Protein AF-A0A2Z7A6D2-F1 (afdb_monomer_lite)

pLDDT: mean 79.51, std 20.63, range [37.0, 98.62]

Radius of gyration: 75.21 Å; chains: 1; bounding box: 135×63×188 Å

Organism: NCBI:txid472368

Foldseek 3Di:
DDKDWDWDQDPPDPDRPDTDIDIDDDDPPDPDPDPPDDDDPVVVVVVCVPDPCVVVVVVVVVVVVVVVVVVVVVVVVVVVVVVVVVVVVVVVVVVVVVVVVVVVVVVVVVVVVVVVVVVVVVVVVVVVVVVVVVVVVVVVVVVVVVVVVVVVVVVVVVVVVVVVVVVVVVVVVVCCVDVVVVLVVVVVVLVVCLVVLVVVVVVCVVVPPDPPPDVDPRVVVNVVSVPDDSPPDPDDDDDDDDD

Structure (mmCIF, N/CA/C/O backbone):
data_AF-A0A2Z7A6D2-F1
#
_entry.id   AF-A0A2Z7A6D2-F1
#
loop_
_atom_site.group_PDB
_atom_site.id
_atom_site.type_symbol
_atom_site.label_atom_id
_atom_site.label_alt_id
_atom_site.label_comp_id
_atom_site.label_asym_id
_atom_site.label_entity_id
_atom_site.label_seq_id
_atom_site.pdbx_PDB_ins_code
_atom_site.Cartn_x
_atom_site.Cartn_y
_atom_site.Cartn_z
_atom_site.occupancy
_atom_site.B_iso_or_equiv
_atom_site.auth_seq_id
_atom_site.auth_comp_id
_atom_site.auth_asym_id
_atom_site.auth_atom_id
_atom_site.pdbx_PDB_model_num
ATOM 1 N N . MET A 1 1 ? 26.474 19.224 -52.318 1.00 47.59 1 MET A N 1
ATOM 2 C CA . MET A 1 1 ? 27.586 20.072 -52.805 1.00 47.59 1 MET A CA 1
ATOM 3 C C . MET A 1 1 ? 28.884 19.323 -52.548 1.00 47.59 1 MET A C 1
ATOM 5 O O . MET A 1 1 ? 29.212 19.111 -51.389 1.00 47.59 1 MET A O 1
ATOM 9 N N . SER A 1 2 ? 29.567 18.843 -53.589 1.00 40.81 2 SER A N 1
ATOM 10 C CA . SER A 1 2 ? 30.801 18.058 -53.424 1.00 40.81 2 SER A CA 1
ATOM 11 C C . SER A 1 2 ? 31.990 18.981 -53.150 1.00 40.81 2 SER A C 1
ATOM 13 O O . SER A 1 2 ? 32.300 19.836 -53.976 1.00 40.81 2 SER A O 1
ATOM 15 N N . ARG A 1 3 ? 32.650 18.817 -51.995 1.00 49.56 3 ARG A N 1
ATOM 16 C CA . ARG A 1 3 ? 33.904 19.508 -51.650 1.00 49.56 3 ARG A CA 1
ATOM 17 C C . ARG A 1 3 ? 35.076 18.592 -51.972 1.00 49.56 3 ARG A C 1
ATOM 19 O O . ARG A 1 3 ? 35.088 17.442 -51.545 1.00 49.56 3 ARG A O 1
ATOM 26 N N . PHE A 1 4 ? 36.048 19.096 -52.723 1.00 53.03 4 PHE A N 1
ATOM 27 C CA . PHE A 1 4 ? 37.193 18.307 -53.169 1.00 53.03 4 PHE A CA 1
ATOM 28 C C . PHE A 1 4 ? 38.384 18.538 -52.240 1.00 53.03 4 PHE A C 1
ATOM 30 O O . PHE A 1 4 ? 38.682 19.675 -51.866 1.00 53.03 4 PHE A O 1
ATOM 37 N N . PHE A 1 5 ? 39.058 17.450 -51.872 1.00 45.72 5 PHE A N 1
ATOM 38 C CA . PHE A 1 5 ? 40.218 17.474 -50.992 1.00 45.72 5 PHE A CA 1
ATOM 39 C C . PHE A 1 5 ? 41.506 17.392 -51.812 1.00 45.72 5 PHE A C 1
ATOM 41 O O . PHE A 1 5 ? 41.700 16.445 -52.573 1.00 45.72 5 PHE A O 1
ATOM 48 N N . TYR A 1 6 ? 42.396 18.373 -51.648 1.00 53.50 6 TYR A N 1
ATOM 49 C CA . TYR A 1 6 ? 43.698 18.385 -52.312 1.00 53.50 6 TYR A CA 1
ATOM 50 C C . TYR A 1 6 ? 44.825 18.402 -51.283 1.00 53.50 6 TYR A C 1
ATOM 52 O O . TYR A 1 6 ? 44.873 19.268 -50.407 1.00 53.50 6 TYR A O 1
ATOM 60 N N . ILE A 1 7 ? 45.766 17.470 -51.442 1.00 54.50 7 ILE A N 1
ATOM 61 C CA . ILE A 1 7 ? 47.023 17.423 -50.694 1.00 54.50 7 ILE A CA 1
ATOM 62 C C . ILE A 1 7 ? 48.131 17.921 -51.620 1.00 54.50 7 ILE A C 1
ATOM 64 O O . ILE A 1 7 ? 48.519 17.226 -52.561 1.00 54.50 7 ILE A O 1
ATOM 68 N N . LYS A 1 8 ? 48.662 19.121 -51.362 1.00 57.62 8 LYS A N 1
ATOM 69 C CA . LYS A 1 8 ? 49.812 19.648 -52.105 1.00 57.62 8 LYS A CA 1
ATOM 70 C C . LYS A 1 8 ? 51.089 19.418 -51.299 1.00 57.62 8 LYS A C 1
ATOM 72 O O . LYS A 1 8 ? 51.244 19.944 -50.197 1.00 57.62 8 LYS A O 1
ATOM 77 N N . ARG A 1 9 ? 52.012 18.627 -51.854 1.00 55.47 9 ARG A N 1
ATOM 78 C CA . ARG A 1 9 ? 53.377 18.487 -51.327 1.00 55.47 9 ARG A CA 1
ATOM 79 C C . ARG A 1 9 ? 54.207 19.683 -51.777 1.00 55.47 9 ARG A C 1
ATOM 81 O O . ARG A 1 9 ? 54.454 19.853 -52.970 1.00 55.47 9 ARG A O 1
ATOM 88 N N . ASP A 1 10 ? 54.631 20.509 -50.829 1.00 55.41 10 ASP A N 1
ATOM 89 C CA . ASP A 1 10 ? 55.506 21.642 -51.115 1.00 55.41 10 ASP A CA 1
ATOM 90 C C . ASP A 1 10 ? 56.951 21.154 -51.304 1.00 55.41 10 ASP A C 1
ATOM 92 O O . ASP A 1 10 ? 57.691 20.942 -50.346 1.00 55.41 10 ASP A O 1
ATOM 96 N N . MET A 1 11 ? 57.357 20.943 -52.559 1.00 52.12 11 MET A N 1
ATOM 97 C CA . MET A 1 11 ? 58.715 20.491 -52.887 1.00 52.12 11 MET A CA 1
ATOM 98 C C . MET A 1 11 ? 59.784 21.590 -52.748 1.00 52.12 11 MET A C 1
ATOM 100 O O . MET A 1 11 ? 60.967 21.299 -52.913 1.00 52.12 11 MET A O 1
ATOM 104 N N . LYS A 1 12 ? 59.417 22.847 -52.443 1.00 52.84 12 LYS A N 1
ATOM 105 C CA . LYS A 1 12 ? 60.380 23.959 -52.327 1.00 52.84 12 LYS A CA 1
ATOM 106 C C . LYS A 1 12 ? 60.931 24.178 -50.913 1.00 52.84 12 LYS A C 1
ATOM 108 O O . LYS A 1 12 ? 61.841 24.991 -50.752 1.00 52.84 12 LYS A O 1
ATOM 113 N N . ARG A 1 13 ? 60.458 23.461 -49.885 1.00 52.75 13 ARG A N 1
ATOM 114 C CA . ARG A 1 13 ? 60.992 23.558 -48.510 1.00 52.75 13 ARG A CA 1
ATOM 115 C C . ARG A 1 13 ? 61.507 22.208 -48.005 1.00 52.75 13 ARG A C 1
ATOM 117 O O . ARG A 1 13 ? 60.906 21.176 -48.259 1.00 52.75 13 ARG A O 1
ATOM 124 N N . ARG A 1 14 ? 62.603 22.227 -47.231 1.00 51.75 14 ARG A N 1
ATOM 125 C CA . ARG A 1 14 ? 63.373 21.058 -46.727 1.00 51.75 14 ARG A CA 1
ATOM 126 C C . ARG A 1 14 ? 62.603 20.056 -45.838 1.00 51.75 14 ARG A C 1
ATOM 128 O O . ARG A 1 14 ? 63.218 19.149 -45.293 1.00 51.75 14 ARG A O 1
ATOM 135 N N . ASN A 1 15 ? 61.288 20.189 -45.677 1.00 47.84 15 ASN A N 1
ATOM 136 C CA . ASN A 1 15 ? 60.475 19.316 -44.832 1.00 47.84 15 ASN A CA 1
ATOM 137 C C . ASN A 1 15 ? 59.568 18.445 -45.709 1.00 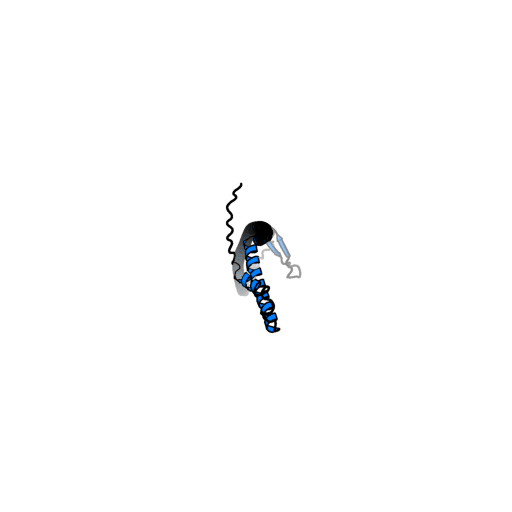47.84 15 ASN A C 1
ATOM 139 O O . ASN A 1 15 ? 58.479 18.866 -46.087 1.00 47.84 15 ASN A O 1
ATOM 143 N N . ILE A 1 16 ? 60.007 17.213 -45.984 1.00 50.59 16 ILE A N 1
ATOM 144 C CA . ILE A 1 16 ? 59.352 16.220 -46.870 1.00 50.59 16 ILE A CA 1
ATOM 145 C C . ILE A 1 16 ? 57.932 15.817 -46.395 1.00 50.59 16 ILE A C 1
ATOM 147 O O . ILE A 1 16 ? 57.150 15.228 -47.148 1.00 50.59 16 ILE A O 1
ATOM 151 N N . TRP A 1 17 ? 57.581 16.177 -45.157 1.00 52.34 17 TRP A N 1
ATOM 152 C CA . TRP A 1 17 ? 56.336 15.813 -44.475 1.00 52.34 17 TRP A CA 1
ATOM 153 C C . TRP A 1 17 ? 55.346 16.969 -44.290 1.00 52.34 17 TRP A C 1
ATOM 155 O O . TRP A 1 17 ? 54.269 16.761 -43.739 1.00 52.34 17 TRP A O 1
ATOM 165 N N . ARG A 1 18 ? 55.669 18.194 -44.734 1.00 42.81 18 ARG A N 1
ATOM 166 C CA . ARG A 1 18 ? 54.713 19.307 -44.655 1.00 42.81 18 ARG A CA 1
ATOM 167 C C . ARG A 1 18 ? 53.743 19.224 -45.839 1.00 42.81 18 ARG A C 1
ATOM 169 O O . ARG A 1 18 ? 54.094 19.593 -46.956 1.00 42.81 18 ARG A O 1
ATOM 176 N N . CYS A 1 19 ? 52.533 18.739 -45.578 1.00 54.50 19 CYS A N 1
ATOM 177 C CA . CYS A 1 19 ? 51.422 18.764 -46.527 1.00 54.50 19 CYS A CA 1
ATOM 178 C C . CYS A 1 19 ? 50.482 19.922 -46.196 1.00 54.50 19 CYS A C 1
ATOM 180 O O . CYS A 1 19 ? 49.999 20.031 -45.071 1.00 54.50 19 CYS A O 1
ATOM 182 N N . GLU A 1 20 ? 50.222 20.778 -47.181 1.00 46.12 20 GLU A N 1
ATOM 183 C CA . GLU A 1 20 ? 49.229 21.842 -47.064 1.00 46.12 20 GLU A CA 1
ATOM 184 C C . GLU A 1 20 ? 47.873 21.287 -47.514 1.00 46.12 20 GLU A C 1
ATOM 186 O O . GLU A 1 20 ? 47.712 20.850 -48.658 1.00 46.12 20 GLU A O 1
ATOM 191 N N . MET A 1 21 ? 46.924 21.237 -46.578 1.00 56.12 21 MET A N 1
ATOM 192 C CA . MET A 1 21 ? 45.559 20.776 -46.815 1.00 56.12 21 MET A CA 1
ATOM 193 C C . MET A 1 21 ? 44.667 21.996 -47.017 1.00 56.12 21 MET A C 1
ATOM 195 O O . MET A 1 21 ? 44.579 22.856 -46.144 1.00 56.12 21 MET A O 1
ATOM 199 N N . SER A 1 22 ? 44.007 22.077 -48.170 1.00 58.81 22 SER A N 1
ATOM 200 C CA . SER A 1 22 ? 43.074 23.165 -48.468 1.00 58.81 22 SER A CA 1
ATOM 201 C C . SER A 1 22 ? 41.773 22.617 -49.039 1.00 58.81 22 SER A C 1
ATOM 203 O O . SER A 1 22 ? 41.773 21.641 -49.790 1.00 58.81 22 SER A O 1
ATOM 205 N N . TRP A 1 23 ? 40.667 23.255 -48.663 1.00 50.69 23 TRP A N 1
ATOM 206 C CA . TRP A 1 23 ? 39.320 22.914 -49.111 1.00 50.69 23 TRP A CA 1
ATOM 207 C C . TRP A 1 23 ? 38.891 23.884 -50.209 1.00 50.69 23 TRP A C 1
ATOM 209 O O . TRP A 1 23 ? 39.048 25.096 -50.046 1.00 50.69 23 TRP A O 1
ATOM 219 N N . ARG A 1 24 ? 38.359 23.372 -51.328 1.00 59.81 24 ARG A N 1
ATOM 220 C CA . ARG A 1 24 ? 37.795 24.202 -52.405 1.00 59.81 24 ARG A CA 1
ATOM 221 C C . ARG A 1 24 ? 36.508 23.603 -52.966 1.00 59.81 24 ARG A C 1
ATOM 223 O O . ARG A 1 24 ? 36.351 22.384 -53.036 1.00 59.81 24 ARG A O 1
ATOM 230 N N . ASP A 1 25 ? 35.617 24.494 -53.391 1.00 49.25 25 ASP A N 1
ATOM 231 C CA . ASP A 1 25 ? 34.249 24.160 -53.794 1.00 49.25 25 ASP A CA 1
ATOM 232 C C . ASP A 1 25 ? 34.092 23.896 -55.313 1.00 49.25 25 ASP A C 1
ATOM 234 O O . ASP A 1 25 ? 32.995 23.582 -55.764 1.00 49.25 25 ASP A O 1
ATOM 238 N N . ASN A 1 26 ? 35.163 23.966 -56.126 1.00 56.94 26 ASN A N 1
ATOM 239 C CA . ASN A 1 26 ? 35.139 23.527 -57.534 1.00 56.94 26 ASN A CA 1
ATOM 240 C C . ASN A 1 26 ? 36.499 22.983 -58.040 1.00 56.94 26 ASN A C 1
ATOM 242 O O . ASN A 1 26 ? 37.557 23.322 -57.513 1.00 56.94 26 ASN A O 1
ATOM 246 N N . VAL A 1 27 ? 36.459 22.107 -59.056 1.00 51.31 27 VAL A N 1
ATOM 247 C CA . VAL A 1 27 ? 37.612 21.361 -59.628 1.00 51.31 27 VAL A CA 1
ATOM 248 C C . VAL A 1 27 ? 38.302 22.097 -60.790 1.00 51.31 27 VAL A C 1
ATOM 250 O O . VAL A 1 27 ? 39.410 21.746 -61.179 1.00 51.31 27 VAL A O 1
ATOM 253 N N . TYR A 1 28 ? 37.695 23.146 -61.347 1.00 50.88 28 TYR A N 1
ATOM 254 C CA . TYR A 1 28 ? 38.004 23.620 -62.707 1.00 50.88 28 TYR A CA 1
ATOM 255 C C . TYR A 1 28 ? 38.982 24.806 -62.838 1.00 50.88 28 TYR A C 1
ATOM 257 O O . TYR A 1 28 ? 38.949 25.505 -63.844 1.00 50.88 28 TYR A O 1
ATOM 265 N N . THR A 1 29 ? 39.887 25.057 -61.886 1.00 45.66 29 THR A N 1
ATOM 266 C CA . THR A 1 29 ? 40.829 26.205 -61.989 1.00 45.66 29 THR A CA 1
ATOM 267 C C . THR A 1 29 ? 42.318 25.856 -61.970 1.00 45.66 29 THR A C 1
ATOM 269 O O . THR A 1 29 ? 43.155 26.709 -61.692 1.00 45.66 29 THR A O 1
ATOM 272 N N . PHE A 1 30 ? 42.682 24.636 -62.367 1.00 43.44 30 PHE A N 1
ATOM 273 C CA . PHE A 1 30 ? 44.035 24.359 -62.853 1.00 43.44 30 PHE A CA 1
ATOM 274 C C . PHE A 1 30 ? 43.958 23.666 -64.211 1.00 43.44 30 PHE A C 1
ATOM 276 O O . PHE A 1 30 ? 43.918 22.442 -64.298 1.00 43.44 30 PHE A O 1
ATOM 283 N N . SER A 1 31 ? 43.986 24.450 -65.289 1.00 37.00 31 SER A N 1
ATOM 284 C CA . SER A 1 31 ? 44.558 23.936 -66.531 1.00 37.00 31 SER A CA 1
ATOM 285 C C . SER A 1 31 ? 46.025 23.617 -66.225 1.00 37.00 31 SER A C 1
ATOM 287 O O . SER A 1 31 ? 46.744 24.523 -65.788 1.00 37.00 31 SER A O 1
ATOM 289 N N . PRO A 1 32 ? 46.494 22.365 -66.358 1.00 40.06 32 PRO A N 1
ATOM 290 C CA . PRO A 1 32 ? 47.911 22.086 -66.192 1.00 40.06 32 PRO A CA 1
ATOM 291 C C . PRO A 1 32 ? 48.672 22.951 -67.198 1.00 40.06 32 PRO A C 1
ATOM 293 O O . PRO A 1 32 ? 48.335 22.961 -68.381 1.00 40.06 32 PRO A O 1
ATOM 296 N N . HIS A 1 33 ? 49.673 23.702 -66.730 1.00 46.50 33 HIS A N 1
ATOM 297 C CA . HIS A 1 33 ? 50.610 24.364 -67.632 1.00 46.50 33 HIS A CA 1
ATOM 298 C C . HIS A 1 33 ? 51.196 23.286 -68.547 1.00 46.50 33 HIS A C 1
ATOM 300 O O . HIS A 1 33 ? 51.905 22.387 -68.090 1.00 46.50 33 HIS A O 1
ATOM 306 N N . THR A 1 34 ? 50.872 23.356 -69.834 1.00 41.50 34 THR A N 1
ATOM 307 C CA . THR A 1 34 ? 51.552 22.578 -70.863 1.00 41.50 34 THR A CA 1
ATOM 308 C C . THR A 1 34 ? 53.035 22.943 -70.812 1.00 41.50 34 THR A C 1
ATOM 310 O O . THR A 1 34 ? 53.345 24.138 -70.821 1.00 41.50 34 THR A O 1
ATOM 313 N N . PRO A 1 35 ? 53.969 21.978 -70.758 1.00 45.78 35 PRO A N 1
ATOM 314 C CA . PRO A 1 35 ? 55.376 22.292 -70.949 1.00 45.78 35 PRO A CA 1
ATOM 315 C C . PRO A 1 35 ? 55.520 22.934 -72.334 1.00 45.78 35 PRO A C 1
ATOM 317 O O . PRO A 1 35 ? 55.179 22.316 -73.338 1.00 45.78 35 PRO A O 1
ATOM 320 N N . GLU A 1 36 ? 56.002 24.175 -72.390 1.00 46.34 36 GLU A N 1
ATOM 321 C CA . GLU A 1 36 ? 56.080 25.018 -73.600 1.00 46.34 36 GLU A CA 1
ATOM 322 C C . GLU A 1 36 ? 57.007 24.479 -74.705 1.00 46.34 36 GLU A C 1
ATOM 324 O O . GLU A 1 36 ? 57.178 25.098 -75.752 1.00 46.34 36 GLU A O 1
ATOM 329 N N . ARG A 1 37 ? 57.613 23.309 -74.505 1.00 52.06 37 ARG A N 1
ATOM 330 C CA . ARG A 1 37 ? 58.504 22.689 -75.475 1.00 52.06 37 ARG A CA 1
ATOM 331 C C . ARG A 1 37 ? 58.162 21.217 -75.604 1.00 52.06 37 ARG A C 1
ATOM 333 O O . ARG A 1 37 ? 58.430 20.431 -74.696 1.00 52.06 37 ARG A O 1
ATOM 340 N N . SER A 1 38 ? 57.598 20.843 -76.748 1.00 50.06 38 SER A N 1
ATOM 341 C CA . SER A 1 38 ? 57.541 19.442 -77.145 1.00 50.06 38 SER 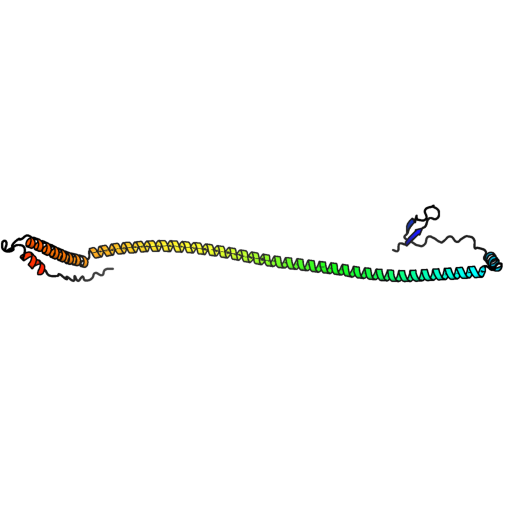A CA 1
ATOM 342 C C . SER A 1 38 ? 58.983 18.921 -77.242 1.00 50.06 38 SER A C 1
ATOM 344 O O . SER A 1 38 ? 59.811 19.524 -77.935 1.00 50.06 38 SER A O 1
ATOM 346 N N . PRO A 1 39 ? 59.354 17.847 -76.525 1.00 56.84 39 PRO A N 1
ATOM 347 C CA . PRO A 1 39 ? 60.620 17.190 -76.795 1.00 56.84 39 PRO A CA 1
ATOM 348 C C . PRO A 1 39 ? 60.597 16.722 -78.253 1.00 56.84 39 PRO A C 1
ATOM 350 O O . PRO A 1 39 ? 59.636 16.093 -78.698 1.00 56.84 39 PRO A O 1
ATOM 353 N N . ASN A 1 40 ? 61.632 17.087 -79.011 1.00 60.62 40 ASN A N 1
ATOM 354 C CA . ASN A 1 40 ? 61.788 16.686 -80.403 1.00 60.62 40 ASN A CA 1
ATOM 355 C C . ASN A 1 40 ? 61.784 15.146 -80.475 1.00 60.62 40 ASN A C 1
ATOM 357 O O . ASN A 1 40 ? 62.739 14.490 -80.053 1.00 60.62 40 ASN A O 1
ATOM 361 N N . LEU A 1 41 ? 60.692 14.577 -80.997 1.00 59.09 41 LEU A N 1
ATOM 362 C CA . LEU A 1 41 ? 60.509 13.131 -81.152 1.00 59.09 41 LEU A CA 1
ATOM 363 C C . LEU A 1 41 ? 61.620 12.512 -82.013 1.00 59.09 41 LEU A C 1
ATOM 365 O O . LEU A 1 41 ? 62.016 11.375 -81.779 1.00 59.09 41 LEU A O 1
ATOM 369 N N . THR A 1 42 ? 62.181 13.271 -82.951 1.00 57.88 42 THR A N 1
ATOM 370 C CA . THR A 1 42 ? 63.224 12.820 -83.875 1.00 57.88 42 THR A CA 1
ATOM 371 C C . THR A 1 42 ? 64.546 12.542 -83.158 1.00 57.88 42 THR A C 1
ATOM 373 O O . THR A 1 42 ? 65.119 11.474 -83.348 1.00 57.88 42 THR A O 1
ATOM 376 N N . SER A 1 43 ? 64.995 13.422 -82.253 1.00 61.06 43 SER A N 1
ATOM 377 C CA . SER A 1 43 ? 66.260 13.225 -81.521 1.00 61.06 43 SER A CA 1
ATOM 378 C C . SER A 1 43 ? 66.174 12.114 -80.465 1.00 61.06 43 SER A C 1
ATOM 380 O O . SER A 1 43 ? 67.159 11.433 -80.188 1.00 61.06 43 SER A O 1
ATOM 382 N N . PHE A 1 44 ? 64.988 11.895 -79.886 1.00 59.72 44 PHE A N 1
ATOM 383 C CA . PHE A 1 44 ? 64.737 10.770 -78.976 1.00 59.72 44 PHE A CA 1
ATOM 384 C C . PHE A 1 44 ? 64.760 9.423 -79.718 1.00 59.72 44 PHE A C 1
ATOM 386 O O . PHE A 1 44 ? 65.361 8.455 -79.247 1.00 59.72 44 PHE A O 1
ATOM 393 N N . LEU A 1 45 ? 64.150 9.369 -80.906 1.00 64.19 45 LEU A N 1
ATOM 394 C CA . LEU A 1 45 ? 64.125 8.172 -81.746 1.00 64.19 45 LEU A CA 1
ATOM 395 C C . LEU A 1 45 ? 65.496 7.851 -82.368 1.00 64.19 45 LEU A C 1
ATOM 397 O O . LEU A 1 45 ? 65.802 6.675 -82.553 1.00 64.19 45 LEU A O 1
ATOM 401 N N . GLU A 1 46 ? 66.337 8.850 -82.653 1.00 60.53 46 GLU A N 1
ATOM 402 C CA . GLU A 1 46 ? 67.733 8.643 -83.078 1.00 60.53 46 GLU A CA 1
ATOM 403 C C . GLU A 1 46 ? 68.609 8.056 -81.962 1.00 60.53 46 GLU A C 1
ATOM 405 O O . GLU A 1 46 ? 69.329 7.087 -82.203 1.00 60.53 46 GLU A O 1
ATOM 410 N N . ALA A 1 47 ? 68.501 8.560 -80.726 1.00 60.12 47 ALA A N 1
ATOM 411 C CA . ALA A 1 47 ? 69.255 8.039 -79.580 1.00 60.12 47 ALA A CA 1
ATOM 412 C C . ALA A 1 47 ? 68.897 6.575 -79.246 1.00 60.12 47 ALA A C 1
ATOM 414 O O . ALA A 1 47 ? 69.762 5.783 -78.875 1.00 60.12 47 ALA A O 1
ATOM 415 N N . MET A 1 48 ? 67.630 6.195 -79.439 1.00 59.72 48 MET A N 1
ATOM 416 C CA . MET A 1 48 ? 67.141 4.818 -79.285 1.00 59.72 48 MET A CA 1
ATOM 417 C C . MET A 1 48 ? 67.600 3.874 -80.411 1.00 59.72 48 MET A C 1
ATOM 419 O O . MET A 1 48 ? 67.650 2.662 -80.209 1.00 59.72 48 MET A O 1
ATOM 423 N N . ARG A 1 49 ? 67.935 4.407 -81.595 1.00 60.12 49 ARG A N 1
ATOM 424 C CA . ARG A 1 49 ? 68.329 3.630 -82.785 1.00 60.12 49 ARG A CA 1
ATOM 425 C C . ARG A 1 49 ? 69.816 3.246 -82.788 1.00 60.12 49 ARG A C 1
ATOM 427 O O . ARG A 1 49 ? 70.184 2.294 -83.467 1.00 60.12 49 ARG A O 1
ATOM 434 N N . GLY A 1 50 ? 70.659 3.962 -82.037 1.00 56.75 50 GLY A N 1
ATOM 435 C CA . GLY A 1 50 ? 72.123 3.823 -82.072 1.00 56.75 50 GLY A CA 1
ATOM 436 C C . GLY A 1 50 ? 72.780 2.957 -80.985 1.00 56.75 50 GLY A C 1
ATOM 437 O O . GLY A 1 50 ? 73.989 2.757 -81.051 1.00 56.75 50 GLY A O 1
ATOM 438 N N . GLY A 1 51 ? 72.052 2.439 -79.987 1.00 57.03 51 GLY A N 1
ATOM 439 C CA . GLY A 1 51 ? 72.659 1.709 -78.861 1.00 57.03 51 GLY A CA 1
ATOM 440 C C . GLY A 1 51 ? 71.834 0.514 -78.381 1.00 57.03 51 GLY A C 1
ATOM 441 O O . GLY A 1 51 ? 70.629 0.627 -78.172 1.00 57.03 51 GLY A O 1
ATOM 442 N N . GLY A 1 52 ? 72.485 -0.632 -78.146 1.00 56.97 52 GLY A N 1
ATOM 443 C CA . GLY A 1 52 ? 71.882 -1.915 -77.730 1.00 56.97 52 GLY A CA 1
ATOM 444 C C . GLY A 1 52 ? 71.180 -1.949 -76.357 1.00 56.97 52 GLY A C 1
ATOM 445 O O . GLY A 1 52 ? 70.962 -3.025 -75.811 1.00 56.97 52 GLY A O 1
ATOM 446 N N . LEU A 1 53 ? 70.815 -0.793 -75.791 1.00 59.12 53 LEU A N 1
ATOM 447 C CA . LEU A 1 53 ? 70.137 -0.623 -74.498 1.00 59.12 53 LEU A CA 1
ATOM 448 C C . LEU A 1 53 ? 68.597 -0.613 -74.606 1.00 59.12 53 LEU A C 1
ATOM 450 O O . LEU A 1 53 ? 67.910 -0.697 -73.588 1.00 59.12 53 LEU A O 1
ATOM 454 N N . GLY A 1 54 ? 68.032 -0.544 -75.818 1.00 66.38 54 GLY A N 1
ATOM 455 C CA . GLY A 1 54 ? 66.580 -0.444 -76.032 1.00 66.38 54 GLY A CA 1
ATOM 456 C C . GLY A 1 54 ? 65.773 -1.638 -75.500 1.00 66.38 54 GLY A C 1
ATOM 457 O O . GLY A 1 54 ? 64.697 -1.452 -74.937 1.00 66.38 54 GLY A O 1
ATOM 458 N N . GLY A 1 55 ? 66.307 -2.860 -75.597 1.00 73.00 55 GLY A N 1
ATOM 459 C CA . GLY A 1 55 ? 65.623 -4.064 -75.105 1.00 73.00 55 GLY A CA 1
ATOM 460 C C . GLY A 1 55 ? 65.480 -4.116 -73.578 1.00 73.00 55 GLY A C 1
ATOM 461 O O . GLY A 1 55 ? 64.456 -4.565 -73.069 1.00 73.00 55 GLY A O 1
ATOM 462 N N . GLU A 1 56 ? 66.477 -3.623 -72.839 1.00 79.44 56 GLU A N 1
ATOM 463 C CA . GLU A 1 56 ? 66.470 -3.582 -71.368 1.00 79.44 56 GLU A CA 1
ATOM 464 C C . GLU A 1 56 ? 65.506 -2.511 -70.835 1.00 79.44 56 GLU A C 1
ATOM 466 O O . GLU A 1 56 ? 64.759 -2.753 -69.886 1.00 79.44 56 GLU A O 1
ATOM 471 N N . VAL A 1 57 ? 65.454 -1.343 -71.487 1.00 81.38 57 VAL A N 1
ATOM 472 C CA . VAL A 1 57 ? 64.499 -0.273 -71.149 1.00 81.38 57 VAL A CA 1
ATOM 473 C C . VAL A 1 57 ? 63.058 -0.740 -71.357 1.00 81.38 57 VAL A C 1
ATOM 475 O O . VAL A 1 57 ? 62.217 -0.513 -70.489 1.00 81.38 57 VAL A O 1
ATOM 478 N N . ILE A 1 58 ? 62.778 -1.449 -72.457 1.00 82.62 58 ILE A N 1
ATOM 479 C CA . ILE A 1 58 ? 61.450 -2.019 -72.720 1.00 82.62 58 ILE A CA 1
ATOM 480 C C . ILE A 1 58 ? 61.077 -3.031 -71.630 1.00 82.62 58 ILE A C 1
ATOM 482 O O . ILE A 1 58 ? 59.988 -2.931 -71.073 1.00 82.62 58 ILE A O 1
ATOM 486 N N . LYS A 1 59 ? 61.980 -3.947 -71.250 1.00 85.38 59 LYS A N 1
ATOM 487 C CA . LYS A 1 59 ? 61.724 -4.921 -70.170 1.00 85.38 59 LYS A CA 1
ATOM 488 C C . LYS A 1 59 ? 61.386 -4.245 -68.840 1.00 85.38 59 LYS A C 1
ATOM 490 O O . LYS A 1 59 ? 60.387 -4.604 -68.217 1.00 85.38 59 LYS A O 1
ATOM 495 N N . ARG A 1 60 ? 62.176 -3.250 -68.421 1.00 86.38 60 ARG A N 1
ATOM 496 C CA . ARG A 1 60 ? 61.935 -2.499 -67.175 1.00 86.38 60 ARG A CA 1
ATOM 497 C C . ARG A 1 60 ? 60.630 -1.717 -67.221 1.00 86.38 60 ARG A C 1
ATOM 499 O O . ARG A 1 60 ? 59.904 -1.699 -66.232 1.00 86.38 60 ARG A O 1
ATOM 506 N N . LEU A 1 61 ? 60.309 -1.113 -68.364 1.00 88.56 61 LEU A N 1
ATOM 507 C CA . LEU A 1 61 ? 59.050 -0.401 -68.561 1.00 88.56 61 LEU A CA 1
ATOM 508 C C . LEU A 1 61 ? 57.853 -1.356 -68.482 1.00 88.56 61 LEU A C 1
ATOM 510 O O . LEU A 1 61 ? 56.898 -1.073 -67.765 1.00 88.56 61 LEU A O 1
ATOM 514 N N . THR A 1 62 ? 57.919 -2.509 -69.150 1.00 88.38 62 THR A N 1
ATOM 515 C CA . THR A 1 62 ? 56.873 -3.538 -69.081 1.00 88.38 62 THR A CA 1
ATOM 516 C C . THR A 1 62 ? 56.703 -4.074 -67.658 1.00 88.38 62 THR A C 1
ATOM 518 O O . THR A 1 62 ? 55.574 -4.264 -67.208 1.00 88.38 62 THR A O 1
ATOM 521 N N . GLN A 1 63 ? 57.799 -4.280 -66.921 1.00 92.75 63 GLN A N 1
ATOM 522 C CA . GLN A 1 63 ? 57.749 -4.706 -65.522 1.00 92.75 63 GLN A CA 1
ATOM 523 C C . GLN A 1 63 ? 57.119 -3.633 -64.624 1.00 92.75 63 GLN A C 1
ATOM 525 O O . GLN A 1 63 ? 56.208 -3.941 -63.859 1.00 92.75 63 GLN A O 1
ATOM 530 N N . ALA A 1 64 ? 57.542 -2.373 -64.751 1.00 93.81 64 ALA A N 1
ATOM 531 C CA . ALA A 1 64 ? 56.970 -1.259 -63.999 1.00 93.81 64 ALA A CA 1
ATOM 532 C C . ALA A 1 64 ? 55.475 -1.074 -64.301 1.00 93.81 64 ALA A C 1
ATOM 534 O O . ALA A 1 64 ? 54.684 -0.856 -63.388 1.00 93.81 64 ALA A O 1
ATOM 535 N N . GLN A 1 65 ? 55.070 -1.226 -65.565 1.00 92.12 65 GLN A N 1
ATOM 536 C CA . GLN A 1 65 ? 53.667 -1.168 -65.970 1.00 92.12 65 GLN A CA 1
ATOM 537 C C . GLN A 1 65 ? 52.850 -2.321 -65.374 1.00 92.12 65 GLN A C 1
ATOM 539 O O . GLN A 1 65 ? 51.720 -2.101 -64.941 1.00 92.12 65 GLN A O 1
ATOM 544 N N . ARG A 1 66 ? 53.406 -3.538 -65.318 1.00 93.75 66 ARG A N 1
ATOM 545 C CA . ARG A 1 66 ? 52.743 -4.684 -64.683 1.00 93.75 66 ARG A CA 1
ATOM 546 C C . ARG A 1 66 ? 52.515 -4.433 -63.191 1.00 93.75 66 ARG A C 1
ATOM 548 O O . ARG A 1 66 ? 51.375 -4.509 -62.751 1.00 93.75 66 ARG A O 1
ATOM 555 N N . VAL A 1 67 ? 53.556 -4.027 -62.462 1.00 94.38 67 VAL A N 1
ATOM 556 C CA . VAL A 1 67 ? 53.467 -3.702 -61.025 1.00 94.38 67 VAL A CA 1
ATOM 557 C C . VAL A 1 67 ? 52.485 -2.553 -60.770 1.00 94.38 67 VAL A C 1
ATOM 559 O O . VAL A 1 67 ? 51.695 -2.605 -59.828 1.00 94.38 67 VAL A O 1
ATOM 562 N N . ALA A 1 68 ? 52.480 -1.524 -61.624 1.00 95.06 68 ALA A N 1
ATOM 563 C CA . ALA A 1 68 ? 51.529 -0.420 -61.519 1.00 95.06 68 ALA A CA 1
ATOM 564 C C . ALA A 1 68 ? 50.080 -0.888 -61.737 1.00 95.06 68 ALA A C 1
ATOM 566 O O . ALA A 1 68 ? 49.178 -0.452 -61.023 1.00 95.06 68 ALA A O 1
ATOM 567 N N . ASN A 1 69 ? 49.851 -1.797 -62.688 1.00 93.44 69 ASN A N 1
ATOM 568 C CA . ASN A 1 69 ? 48.530 -2.366 -62.949 1.00 93.44 69 ASN A CA 1
ATOM 569 C C . ASN A 1 69 ? 48.051 -3.283 -61.816 1.00 93.44 69 ASN A C 1
ATOM 571 O O . ASN A 1 69 ? 46.889 -3.183 -61.431 1.00 93.44 69 ASN A O 1
ATOM 575 N N . GLU A 1 70 ? 48.928 -4.123 -61.264 1.00 96.19 70 GLU A N 1
ATOM 576 C CA . GLU A 1 70 ? 48.647 -4.957 -60.085 1.00 96.19 70 GLU A CA 1
ATOM 577 C C . GLU A 1 70 ? 48.275 -4.081 -58.880 1.00 96.19 70 GLU A C 1
ATOM 579 O O . GLU A 1 70 ? 47.217 -4.258 -58.281 1.00 96.19 70 GLU A O 1
ATOM 584 N N . THR A 1 71 ? 49.078 -3.049 -58.600 1.00 94.69 71 THR A N 1
ATOM 585 C CA . THR A 1 71 ? 48.800 -2.077 -57.528 1.00 94.69 71 THR A CA 1
ATOM 586 C C . THR A 1 71 ? 47.461 -1.364 -57.745 1.00 94.69 71 THR A C 1
ATOM 588 O O . THR A 1 71 ? 46.680 -1.207 -56.808 1.00 94.69 71 THR A O 1
ATOM 591 N N . ARG A 1 72 ? 47.156 -0.959 -58.987 1.00 95.38 72 ARG A N 1
ATOM 592 C CA . ARG A 1 72 ? 45.864 -0.350 -59.334 1.00 95.38 72 ARG A CA 1
ATOM 593 C C . ARG A 1 72 ? 44.707 -1.322 -59.102 1.00 95.38 72 ARG A C 1
ATOM 595 O O . ARG A 1 72 ? 43.679 -0.898 -58.589 1.00 95.38 72 ARG A O 1
ATOM 602 N N . SER A 1 73 ? 44.864 -2.595 -59.468 1.00 95.12 73 SER A N 1
ATOM 603 C CA . SER A 1 73 ? 43.838 -3.624 -59.268 1.00 95.12 73 SER A CA 1
ATOM 604 C C . SER A 1 73 ? 43.543 -3.831 -57.785 1.00 95.12 73 SER A C 1
ATOM 606 O O . SER A 1 73 ? 42.388 -3.737 -57.385 1.00 95.12 73 SER A O 1
ATOM 608 N N . HIS A 1 74 ? 44.582 -4.008 -56.965 1.00 96.38 74 HIS A N 1
ATOM 609 C CA . HIS A 1 74 ? 44.427 -4.146 -55.516 1.00 96.38 74 HIS A CA 1
ATOM 610 C C . HIS A 1 74 ? 43.791 -2.916 -54.872 1.00 96.38 74 HIS A C 1
ATOM 612 O O . HIS A 1 74 ? 42.976 -3.050 -53.967 1.00 96.38 74 HIS A O 1
ATOM 618 N N . TYR A 1 75 ? 44.122 -1.711 -55.343 1.00 96.00 75 TYR A N 1
ATOM 619 C CA . TYR A 1 75 ? 43.466 -0.499 -54.860 1.00 96.00 75 TYR A CA 1
ATOM 620 C C . TYR A 1 75 ? 41.968 -0.484 -55.191 1.00 96.00 75 TYR A C 1
ATOM 622 O O . TYR A 1 75 ? 41.159 -0.149 -54.332 1.00 96.00 75 TYR A O 1
ATOM 630 N N . VAL A 1 76 ? 41.588 -0.855 -56.419 1.00 96.50 76 VAL A N 1
ATOM 631 C CA . VAL A 1 76 ? 40.174 -0.915 -56.830 1.00 96.50 76 VAL A CA 1
ATOM 632 C C . VAL A 1 76 ? 39.406 -1.954 -56.009 1.00 96.50 76 VAL A C 1
ATOM 634 O O . VAL A 1 76 ? 38.308 -1.665 -55.546 1.00 96.50 76 VAL A O 1
ATOM 637 N N . GLU A 1 77 ? 39.996 -3.124 -55.776 1.00 97.38 77 GLU A N 1
ATOM 638 C CA . GLU A 1 77 ? 39.427 -4.184 -54.935 1.00 97.38 77 GLU A CA 1
ATOM 639 C C . GLU A 1 77 ? 39.269 -3.736 -53.473 1.00 97.38 77 GLU A C 1
ATOM 641 O O . GLU A 1 77 ? 38.183 -3.832 -52.906 1.00 97.38 77 GLU A O 1
ATOM 646 N N . ALA A 1 78 ? 40.312 -3.139 -52.885 1.00 97.44 78 ALA A N 1
ATOM 647 C CA . ALA A 1 78 ? 40.264 -2.598 -51.527 1.00 97.44 78 ALA A CA 1
ATOM 648 C C . ALA A 1 78 ? 39.217 -1.482 -51.377 1.00 97.44 78 ALA A C 1
ATOM 650 O O . ALA A 1 78 ? 38.539 -1.401 -50.354 1.00 97.44 78 ALA A O 1
ATOM 651 N N . MET A 1 79 ? 39.053 -0.637 -52.399 1.00 95.81 79 MET A N 1
ATOM 652 C CA . MET A 1 79 ? 37.989 0.368 -52.433 1.00 95.81 79 MET A CA 1
ATOM 653 C C . MET A 1 79 ? 36.597 -0.271 -52.505 1.00 95.81 79 MET A C 1
ATOM 655 O O . MET A 1 79 ? 35.688 0.228 -51.847 1.00 95.81 79 MET A O 1
ATOM 659 N N . GLY A 1 80 ? 36.431 -1.370 -53.248 1.00 96.50 80 GLY A N 1
ATOM 660 C CA . GLY A 1 80 ? 35.191 -2.152 -53.271 1.00 96.50 80 GLY A CA 1
ATOM 661 C C . GLY A 1 80 ? 34.821 -2.677 -51.883 1.00 96.50 80 GLY A C 1
ATOM 662 O O . GLY A 1 80 ? 33.746 -2.364 -51.377 1.00 96.50 80 GLY A O 1
ATOM 663 N N . HIS A 1 81 ? 35.758 -3.352 -51.213 1.00 97.81 81 HIS A N 1
ATOM 664 C CA . HIS A 1 81 ? 35.560 -3.830 -49.840 1.00 97.81 81 HIS A CA 1
ATOM 665 C C . HIS A 1 81 ? 35.294 -2.704 -48.840 1.00 97.81 81 HIS A C 1
ATOM 667 O O . HIS A 1 81 ? 34.495 -2.867 -47.922 1.00 97.81 81 HIS A O 1
ATOM 673 N N . HIS A 1 82 ? 35.938 -1.545 -49.000 1.00 97.12 82 HIS A N 1
ATOM 674 C CA . HIS A 1 82 ? 35.659 -0.397 -48.144 1.00 97.12 82 HIS A CA 1
ATOM 675 C C . HIS A 1 82 ? 34.208 0.076 -48.294 1.00 97.12 82 HIS A C 1
ATOM 677 O O . HIS A 1 82 ? 33.555 0.327 -47.287 1.00 97.12 82 HIS A O 1
ATOM 683 N N . VAL A 1 83 ? 33.686 0.155 -49.523 1.00 97.81 83 VAL A N 1
ATOM 684 C CA . VAL A 1 83 ? 32.281 0.521 -49.769 1.00 97.81 83 VAL A CA 1
ATOM 685 C C . VAL A 1 83 ? 31.326 -0.505 -49.155 1.00 97.81 83 VAL A C 1
ATOM 687 O O . VAL A 1 83 ? 30.359 -0.111 -48.508 1.00 97.81 83 VAL A O 1
ATOM 690 N N . GLU A 1 84 ? 31.615 -1.800 -49.290 1.00 98.19 84 GLU A N 1
ATOM 691 C CA . GLU A 1 84 ? 30.821 -2.873 -48.673 1.00 98.19 84 GLU A CA 1
ATOM 692 C C . GLU A 1 84 ? 30.802 -2.767 -47.141 1.00 98.19 84 GLU A C 1
ATOM 694 O O . GLU A 1 84 ? 29.734 -2.797 -46.531 1.00 98.19 84 GLU A O 1
ATOM 699 N N . LEU A 1 85 ? 31.966 -2.575 -46.511 1.00 98.06 85 LEU A N 1
ATOM 700 C CA . LEU A 1 85 ? 32.066 -2.402 -45.059 1.00 98.06 85 LEU A CA 1
ATOM 701 C C . LEU A 1 85 ? 31.345 -1.138 -44.578 1.00 98.06 85 LEU A C 1
ATOM 703 O O . LEU A 1 85 ? 30.725 -1.153 -43.516 1.00 98.06 85 LEU A O 1
ATOM 707 N N . MET A 1 86 ? 31.401 -0.048 -45.347 1.00 97.81 86 MET A N 1
ATOM 708 C CA . MET A 1 86 ? 30.658 1.171 -45.024 1.00 97.81 86 MET A CA 1
ATOM 709 C C . MET A 1 86 ? 29.145 0.940 -45.086 1.00 97.81 86 MET A C 1
ATOM 711 O O . MET A 1 86 ? 28.445 1.367 -44.172 1.00 97.81 86 MET A O 1
ATOM 715 N N . ALA A 1 87 ? 28.651 0.212 -46.093 1.00 97.81 87 ALA A N 1
ATOM 716 C CA . ALA A 1 87 ? 27.237 -0.150 -46.181 1.00 97.81 87 ALA A CA 1
ATOM 717 C C . ALA A 1 87 ? 26.793 -1.011 -44.983 1.00 97.81 87 ALA A C 1
ATOM 719 O O . ALA A 1 87 ? 25.784 -0.713 -44.349 1.00 97.81 87 ALA A O 1
ATOM 720 N N . GLN A 1 88 ? 27.591 -2.011 -44.594 1.00 98.25 88 GLN A N 1
ATOM 721 C CA . GLN A 1 88 ? 27.304 -2.843 -43.416 1.00 98.25 88 GLN A CA 1
ATOM 722 C C . GLN A 1 88 ? 27.279 -2.037 -42.108 1.00 98.25 88 GLN A C 1
ATOM 724 O O . GLN A 1 88 ? 26.444 -2.281 -41.239 1.00 98.25 88 GLN A O 1
ATOM 729 N N . LEU A 1 89 ? 28.177 -1.059 -41.948 1.00 98.44 89 LEU A N 1
ATOM 730 C CA . LEU A 1 89 ? 28.175 -0.174 -40.778 1.00 98.44 89 LEU A CA 1
ATOM 731 C C . LEU A 1 89 ? 26.931 0.718 -40.730 1.00 98.44 89 LEU A C 1
ATOM 733 O O . LEU A 1 89 ? 26.393 0.955 -39.648 1.00 98.44 89 LEU A O 1
ATOM 737 N N . GLU A 1 90 ? 26.472 1.212 -41.879 1.00 98.25 90 GLU A N 1
ATOM 738 C CA . GLU A 1 90 ? 25.233 1.986 -41.972 1.00 98.25 90 GLU A CA 1
ATOM 739 C C . GLU A 1 90 ? 24.008 1.133 -41.617 1.00 98.25 90 GLU A C 1
ATOM 741 O O . GLU A 1 90 ? 23.152 1.593 -40.859 1.00 98.25 90 GLU A O 1
ATOM 746 N N . GLU A 1 91 ? 23.958 -0.122 -42.070 1.00 98.44 91 GLU A N 1
ATOM 747 C CA . GLU A 1 91 ? 22.907 -1.077 -41.699 1.00 98.44 91 GLU A CA 1
ATOM 748 C C . GLU A 1 91 ? 22.888 -1.355 -40.190 1.00 98.44 91 GLU A C 1
ATOM 750 O O . GLU A 1 91 ? 21.840 -1.235 -39.552 1.00 98.44 91 GLU A O 1
ATOM 755 N N . LEU A 1 92 ? 24.043 -1.659 -39.585 1.00 98.38 92 LEU A N 1
ATOM 756 C CA . LEU A 1 92 ? 24.142 -1.891 -38.139 1.00 98.38 92 LEU A CA 1
ATOM 757 C C . LEU A 1 92 ? 23.729 -0.659 -37.331 1.00 98.38 92 LEU A C 1
ATOM 759 O O . LEU A 1 92 ? 23.052 -0.785 -36.311 1.00 98.38 92 LEU A O 1
ATOM 763 N N . ARG A 1 93 ? 24.094 0.538 -37.797 1.00 98.50 93 ARG A N 1
ATOM 764 C CA . ARG A 1 93 ? 23.675 1.788 -37.163 1.00 98.50 93 ARG A CA 1
ATOM 765 C C . ARG A 1 93 ? 22.162 1.982 -37.242 1.00 98.50 93 ARG A C 1
ATOM 767 O O . ARG A 1 93 ? 21.557 2.381 -36.253 1.00 98.50 93 ARG A O 1
ATOM 774 N N . ALA A 1 94 ? 21.545 1.675 -38.382 1.00 98.31 94 ALA A N 1
ATOM 775 C CA . ALA A 1 94 ? 20.096 1.752 -38.534 1.00 98.31 94 ALA A CA 1
ATOM 776 C C . ALA A 1 94 ? 19.368 0.768 -37.602 1.00 98.31 94 ALA A C 1
ATOM 778 O O . ALA A 1 94 ? 18.371 1.144 -36.983 1.00 98.31 94 ALA A O 1
ATOM 779 N N . ILE A 1 95 ? 19.892 -0.455 -37.455 1.00 98.19 95 ILE A N 1
ATOM 780 C CA . ILE A 1 95 ? 19.374 -1.447 -36.501 1.00 98.19 95 ILE A CA 1
ATOM 781 C C . ILE A 1 95 ? 19.491 -0.912 -35.074 1.00 98.19 95 ILE A C 1
ATOM 783 O O . ILE A 1 95 ? 18.501 -0.906 -34.351 1.00 98.19 95 ILE A O 1
ATOM 787 N N . GLN A 1 96 ? 20.656 -0.389 -34.687 1.00 98.38 96 GLN A N 1
ATOM 788 C CA . GLN A 1 96 ? 20.862 0.171 -33.353 1.00 98.38 96 GLN A CA 1
ATOM 789 C C . GLN A 1 96 ? 19.905 1.338 -33.062 1.00 98.38 96 GLN A C 1
ATOM 791 O O . GLN A 1 96 ? 19.313 1.405 -31.986 1.00 98.38 96 GLN A O 1
ATOM 796 N N . ASP A 1 97 ? 19.711 2.250 -34.016 1.00 98.38 97 ASP A N 1
ATOM 797 C CA . ASP A 1 97 ? 18.764 3.358 -33.874 1.00 98.38 97 ASP A CA 1
ATOM 798 C C . ASP A 1 97 ? 17.318 2.851 -33.737 1.00 98.38 97 ASP A C 1
ATOM 800 O O . ASP A 1 97 ? 16.520 3.433 -32.998 1.00 98.38 97 ASP A O 1
ATOM 804 N N . GLN A 1 98 ? 16.962 1.768 -34.432 1.00 98.31 98 GLN A N 1
ATOM 805 C CA . GLN A 1 98 ? 15.653 1.131 -34.308 1.00 98.31 98 GLN A CA 1
ATOM 806 C C . GLN A 1 98 ? 15.479 0.428 -32.956 1.00 98.31 98 GLN A C 1
ATOM 808 O O . GLN A 1 98 ? 14.426 0.572 -32.334 1.00 98.31 98 GLN A O 1
ATOM 813 N N . GLU A 1 99 ? 16.492 -0.295 -32.483 1.00 98.31 99 GLU A N 1
ATOM 814 C CA . GLU A 1 99 ? 16.490 -0.944 -31.171 1.00 98.31 99 GLU A CA 1
ATOM 815 C C . GLU A 1 99 ? 16.369 0.084 -30.048 1.00 98.31 99 GLU A C 1
ATOM 817 O O . GLU A 1 99 ? 15.530 -0.077 -29.166 1.00 98.31 99 GLU A O 1
ATOM 822 N N . ASN A 1 100 ? 17.120 1.186 -30.115 1.00 98.38 100 ASN A N 1
ATOM 823 C CA . ASN A 1 100 ? 17.029 2.269 -29.136 1.00 98.38 100 ASN A CA 1
ATOM 824 C C . ASN A 1 100 ? 15.614 2.861 -29.080 1.00 98.38 100 ASN A C 1
ATOM 826 O O . ASN A 1 100 ? 15.045 2.986 -27.997 1.00 98.38 100 ASN A O 1
ATOM 830 N N . LYS A 1 101 ? 14.999 3.134 -30.238 1.00 98.56 101 LYS A N 1
ATOM 831 C CA . LYS A 1 101 ? 13.603 3.602 -30.305 1.00 98.56 101 LYS A CA 1
AT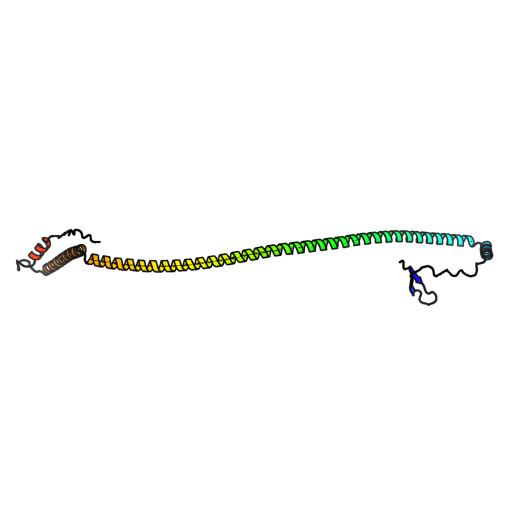OM 832 C C . LYS A 1 101 ? 12.623 2.581 -29.730 1.00 98.56 101 LYS A C 1
ATOM 834 O O . LYS A 1 101 ? 11.666 2.961 -29.060 1.00 98.56 101 LYS A O 1
ATOM 839 N N . ALA A 1 102 ? 12.839 1.291 -29.985 1.00 98.50 102 ALA A N 1
ATOM 840 C CA . ALA A 1 102 ? 11.997 0.234 -29.435 1.00 98.50 102 ALA A CA 1
ATOM 841 C C . ALA A 1 102 ? 12.130 0.146 -27.905 1.00 98.50 102 ALA A C 1
ATOM 843 O O . ALA A 1 102 ? 11.121 0.031 -27.212 1.00 98.50 102 ALA A O 1
ATOM 844 N N . VAL A 1 103 ? 13.350 0.255 -27.369 1.00 98.62 103 VAL A N 1
ATOM 845 C CA . VAL A 1 103 ? 13.608 0.283 -25.922 1.00 98.62 103 VAL A CA 1
ATOM 846 C C . VAL A 1 103 ? 12.947 1.495 -25.271 1.00 98.62 103 VAL A C 1
ATOM 848 O O . VAL A 1 103 ? 12.290 1.341 -24.241 1.00 98.62 103 VAL A O 1
ATOM 851 N N . GLU A 1 104 ? 13.062 2.680 -25.872 1.00 98.50 104 GLU A N 1
ATOM 852 C CA . GLU A 1 104 ? 12.392 3.893 -25.392 1.00 98.50 104 GLU A CA 1
ATOM 853 C C . GLU A 1 104 ? 10.868 3.722 -25.378 1.00 98.50 104 GLU A C 1
ATOM 855 O O . GLU A 1 104 ? 10.240 3.954 -24.345 1.00 98.50 104 GLU A O 1
ATOM 860 N N . ALA A 1 105 ? 10.279 3.208 -26.463 1.00 98.44 105 ALA A N 1
ATOM 861 C CA . ALA A 1 105 ? 8.841 2.955 -26.543 1.00 98.44 105 ALA A CA 1
ATOM 862 C C . ALA A 1 105 ? 8.359 1.946 -25.483 1.00 98.44 105 ALA A C 1
ATOM 864 O O . ALA A 1 105 ? 7.328 2.157 -24.843 1.00 98.44 105 ALA A O 1
ATOM 865 N N . VAL A 1 106 ? 9.113 0.865 -25.246 1.00 98.62 106 VAL A N 1
ATOM 866 C CA . VAL A 1 106 ? 8.811 -0.106 -24.179 1.00 98.62 106 VAL A CA 1
ATOM 867 C C . VAL A 1 106 ? 8.910 0.550 -22.803 1.00 98.62 106 VAL A C 1
ATOM 869 O O . VAL A 1 106 ? 8.057 0.322 -21.943 1.00 98.62 106 VAL A O 1
ATOM 872 N N . GLN A 1 107 ? 9.922 1.388 -22.580 1.00 98.56 107 GLN A N 1
ATOM 873 C CA . GLN A 1 107 ? 10.102 2.088 -21.314 1.00 98.56 107 GLN A CA 1
ATOM 874 C C . GLN A 1 107 ? 8.962 3.080 -21.046 1.00 98.56 107 GLN A C 1
ATOM 876 O O . GLN A 1 107 ? 8.469 3.162 -19.920 1.00 98.56 107 GLN A O 1
ATOM 881 N N . GLU A 1 108 ? 8.525 3.826 -22.059 1.00 98.56 108 GLU A N 1
ATOM 882 C CA . GLU A 1 108 ? 7.373 4.725 -21.973 1.00 98.56 108 GLU A CA 1
ATOM 883 C C . GLU A 1 108 ? 6.074 3.963 -21.707 1.00 98.56 108 GLU A C 1
ATOM 885 O O . GLU A 1 108 ? 5.328 4.337 -20.799 1.00 98.56 108 GLU A O 1
ATOM 890 N N . ALA A 1 109 ? 5.839 2.851 -22.409 1.00 98.50 109 ALA A N 1
ATOM 891 C CA . ALA A 1 109 ? 4.679 1.996 -22.178 1.00 98.50 109 ALA A CA 1
ATOM 892 C C . ALA A 1 109 ? 4.654 1.443 -20.743 1.00 98.50 109 ALA A C 1
ATOM 894 O O . ALA A 1 109 ? 3.616 1.492 -20.081 1.00 98.50 109 ALA A O 1
ATOM 895 N N . LEU A 1 110 ? 5.799 0.987 -20.223 1.00 98.62 110 LEU A N 1
ATOM 896 C CA . LEU A 1 110 ? 5.907 0.507 -18.846 1.00 98.62 110 LEU A CA 1
ATOM 897 C C . LEU A 1 110 ? 5.650 1.628 -17.830 1.00 98.62 110 LEU A C 1
ATOM 899 O O . LEU A 1 110 ? 4.948 1.417 -16.842 1.00 98.62 110 LEU A O 1
ATOM 903 N N . ARG A 1 111 ? 6.177 2.838 -18.061 1.00 98.56 111 ARG A N 1
ATOM 904 C CA . ARG A 1 111 ? 5.892 3.999 -17.201 1.00 98.56 111 ARG A CA 1
ATOM 905 C C . ARG A 1 111 ? 4.406 4.351 -17.203 1.00 98.56 111 ARG A C 1
ATOM 907 O O . ARG A 1 111 ? 3.865 4.621 -16.134 1.00 98.56 111 ARG A O 1
ATOM 914 N N . ALA A 1 112 ? 3.755 4.320 -18.366 1.00 98.31 112 ALA A N 1
ATOM 915 C CA . ALA A 1 112 ? 2.321 4.559 -18.482 1.00 98.31 112 ALA A CA 1
ATOM 916 C C . ALA A 1 112 ? 1.514 3.495 -17.722 1.00 98.31 112 ALA A C 1
ATOM 918 O O . ALA A 1 112 ? 0.650 3.848 -16.923 1.00 98.31 112 ALA A O 1
ATOM 919 N N . GLN A 1 113 ? 1.854 2.212 -17.878 1.00 98.38 113 GLN A N 1
ATOM 920 C CA . GLN A 1 113 ? 1.219 1.119 -17.133 1.00 98.38 113 GLN A CA 1
ATOM 921 C C . GLN A 1 113 ? 1.379 1.285 -15.617 1.00 98.38 113 GLN A C 1
ATOM 923 O O . GLN A 1 113 ? 0.395 1.217 -14.881 1.00 98.38 113 GLN A O 1
ATOM 928 N N . LEU A 1 114 ? 2.590 1.580 -15.139 1.00 98.50 114 LEU A N 1
ATOM 929 C CA . LEU A 1 114 ? 2.834 1.826 -13.716 1.00 98.50 114 LEU A CA 1
ATOM 930 C C . LEU A 1 114 ? 2.078 3.054 -13.195 1.00 98.50 114 LEU A C 1
ATOM 932 O O . LEU A 1 114 ? 1.635 3.056 -12.052 1.00 98.50 114 LEU A O 1
ATOM 936 N N . ALA A 1 115 ? 1.920 4.105 -14.003 1.00 98.44 115 ALA A N 1
ATOM 937 C CA . ALA A 1 115 ? 1.110 5.259 -13.622 1.00 98.44 115 ALA A CA 1
ATOM 938 C C . ALA A 1 115 ? -0.374 4.883 -13.487 1.00 98.44 115 ALA A C 1
ATOM 940 O O . ALA A 1 115 ? -1.011 5.285 -12.515 1.00 98.44 115 ALA A O 1
ATOM 941 N N . THR A 1 116 ? -0.906 4.072 -14.409 1.00 98.38 116 THR A N 1
ATOM 942 C CA . THR A 1 116 ? -2.293 3.589 -14.328 1.00 98.38 116 THR A CA 1
ATOM 943 C C . THR A 1 116 ? -2.524 2.661 -13.136 1.00 98.38 116 THR A C 1
ATOM 945 O O . THR A 1 116 ? -3.521 2.819 -12.439 1.00 98.38 116 THR A O 1
ATOM 948 N N . GLU A 1 117 ? -1.589 1.751 -12.844 1.00 98.00 117 GLU A N 1
ATOM 949 C CA . GLU A 1 117 ? -1.691 0.831 -11.702 1.00 98.00 117 GLU A CA 1
ATOM 950 C C . GLU A 1 117 ? -1.596 1.582 -10.372 1.00 98.00 117 GLU A C 1
ATOM 952 O O . GLU A 1 117 ? -2.418 1.364 -9.489 1.00 98.00 117 GLU A O 1
ATOM 957 N N . ARG A 1 118 ? -0.686 2.557 -10.252 1.00 98.38 118 ARG A N 1
ATOM 958 C CA . ARG A 1 118 ? -0.607 3.417 -9.060 1.00 98.38 118 ARG A CA 1
ATOM 959 C C . ARG A 1 118 ? -1.853 4.266 -8.855 1.00 98.38 118 ARG A C 1
ATOM 961 O O . ARG A 1 118 ? -2.260 4.446 -7.714 1.00 98.38 118 ARG A O 1
ATOM 968 N N . ALA A 1 119 ? -2.445 4.789 -9.929 1.00 98.25 119 ALA A N 1
ATOM 969 C CA . ALA A 1 119 ? -3.691 5.542 -9.835 1.00 98.25 119 ALA A CA 1
ATOM 970 C C . ALA A 1 119 ? -4.847 4.646 -9.366 1.00 98.25 119 ALA A C 1
ATOM 972 O O . ALA A 1 119 ? -5.559 5.022 -8.441 1.00 98.25 119 ALA A O 1
ATOM 973 N N . ALA A 1 120 ? -4.985 3.442 -9.935 1.00 97.81 120 ALA A N 1
ATOM 974 C CA . ALA A 1 120 ? -5.985 2.469 -9.493 1.00 97.81 120 ALA A CA 1
ATOM 975 C C . ALA A 1 120 ? -5.773 2.082 -8.019 1.00 97.81 120 ALA A C 1
ATOM 977 O O . ALA A 1 120 ? -6.688 2.193 -7.204 1.00 97.81 120 ALA A O 1
ATOM 978 N N . ARG A 1 121 ? -4.535 1.754 -7.639 1.00 98.06 121 ARG A N 1
ATOM 979 C CA . ARG A 1 121 ? -4.179 1.423 -6.257 1.00 98.06 121 ARG A CA 1
ATOM 980 C C . ARG A 1 121 ? -4.464 2.563 -5.279 1.00 98.06 121 ARG A C 1
ATOM 982 O O . ARG A 1 121 ? -4.904 2.296 -4.169 1.00 98.06 121 ARG A O 1
ATOM 989 N N . ALA A 1 122 ? -4.232 3.817 -5.667 1.00 98.12 122 ALA A N 1
ATOM 990 C CA . ALA A 1 122 ? -4.553 4.968 -4.825 1.00 98.12 122 ALA A CA 1
ATOM 991 C C . ALA A 1 122 ? -6.065 5.074 -4.575 1.00 98.12 122 ALA A C 1
ATOM 993 O O . ALA A 1 122 ? -6.473 5.288 -3.438 1.00 98.12 122 ALA A O 1
ATOM 994 N N . THR A 1 123 ? -6.894 4.848 -5.602 1.00 97.69 123 THR A N 1
ATOM 995 C CA . THR A 1 123 ? -8.357 4.844 -5.430 1.00 97.69 123 THR A CA 1
ATOM 996 C C . THR A 1 123 ? -8.844 3.699 -4.540 1.00 97.69 123 THR A C 1
ATOM 998 O O . THR A 1 123 ? -9.719 3.905 -3.703 1.00 97.69 123 THR A O 1
ATOM 1001 N N . GLU A 1 124 ? -8.251 2.509 -4.665 1.00 97.94 124 GLU A N 1
ATOM 1002 C CA . GLU A 1 124 ? -8.545 1.373 -3.784 1.00 97.94 124 GLU A CA 1
ATOM 1003 C C . GLU A 1 124 ? -8.102 1.650 -2.340 1.00 97.94 124 GLU A C 1
ATOM 1005 O O . GLU A 1 124 ? -8.839 1.366 -1.399 1.00 97.94 124 GLU A O 1
ATOM 1010 N N . GLU A 1 125 ? -6.922 2.242 -2.141 1.00 98.25 125 GLU A N 1
ATOM 1011 C CA . GLU A 1 125 ? -6.418 2.591 -0.812 1.00 98.25 125 GLU A CA 1
ATOM 1012 C C . GLU A 1 125 ? -7.291 3.652 -0.129 1.00 98.25 125 GLU A C 1
ATOM 1014 O O . GLU A 1 125 ? -7.569 3.540 1.064 1.00 98.25 125 GLU A O 1
ATOM 1019 N N . GLU A 1 126 ? -7.756 4.661 -0.867 1.00 98.19 126 GLU A N 1
ATOM 1020 C CA . GLU A 1 126 ? -8.701 5.656 -0.354 1.00 98.19 126 GLU A CA 1
ATOM 1021 C C . GLU A 1 126 ? -10.040 5.019 0.039 1.00 98.19 126 GLU A C 1
ATOM 1023 O O . GLU A 1 126 ? -10.528 5.286 1.137 1.00 98.19 126 GLU A O 1
ATOM 1028 N N . ALA A 1 127 ? -10.587 4.116 -0.783 1.00 98.19 127 ALA A N 1
ATOM 1029 C CA . ALA A 1 127 ? -11.813 3.388 -0.456 1.00 98.19 127 ALA A CA 1
ATOM 1030 C C . ALA A 1 127 ? -11.655 2.541 0.821 1.00 98.19 127 ALA A C 1
ATOM 1032 O O . ALA A 1 127 ? -12.458 2.659 1.746 1.00 98.19 127 ALA A O 1
ATOM 1033 N N . MET A 1 128 ? -10.570 1.766 0.926 1.00 97.88 128 MET A N 1
ATOM 1034 C CA . MET A 1 128 ? -10.269 0.960 2.117 1.00 97.88 128 MET A CA 1
ATOM 1035 C C . MET A 1 128 ? -10.077 1.822 3.372 1.00 97.88 128 MET A C 1
ATOM 1037 O O . MET A 1 128 ? -10.477 1.428 4.469 1.00 97.88 128 MET A O 1
ATOM 1041 N N . ARG A 1 129 ? -9.466 3.007 3.239 1.00 98.50 129 ARG A N 1
ATOM 1042 C CA . ARG A 1 129 ? -9.327 3.960 4.350 1.00 98.50 129 ARG A CA 1
ATOM 1043 C C . ARG A 1 129 ? -10.688 4.479 4.812 1.00 98.50 129 ARG A C 1
ATOM 1045 O O . ARG A 1 129 ? -10.919 4.518 6.018 1.00 98.50 129 ARG A O 1
ATOM 1052 N N . SER A 1 130 ? -11.588 4.825 3.889 1.00 98.19 130 SER A N 1
ATOM 1053 C CA . SER A 1 130 ? -12.954 5.245 4.229 1.00 98.19 130 SER A CA 1
ATOM 1054 C C . SER A 1 130 ? -13.759 4.130 4.903 1.00 98.19 130 SER A C 1
ATOM 1056 O O . SER A 1 130 ? -14.456 4.391 5.882 1.00 98.19 130 SER A O 1
ATOM 1058 N N . GLU A 1 131 ? -13.636 2.883 4.439 1.00 98.50 131 GLU A N 1
ATOM 1059 C CA . GLU A 1 131 ? -14.273 1.726 5.084 1.00 98.50 131 GLU A CA 1
ATOM 1060 C C . GLU A 1 131 ? -13.744 1.495 6.504 1.00 98.50 131 GLU A C 1
ATOM 1062 O O . GLU A 1 131 ? -14.523 1.257 7.430 1.00 98.50 131 GLU A O 1
ATOM 1067 N N . LEU A 1 132 ? -12.428 1.615 6.706 1.00 98.56 132 LEU A N 1
ATOM 1068 C CA . LEU A 1 132 ? -11.823 1.490 8.030 1.00 98.56 132 LEU A CA 1
ATOM 1069 C C . LEU A 1 132 ? -12.306 2.592 8.982 1.00 98.56 132 LEU A C 1
ATOM 1071 O O . LEU A 1 132 ? -12.610 2.311 10.140 1.00 98.56 132 LEU A O 1
ATOM 1075 N N . GLU A 1 133 ? -12.394 3.834 8.507 1.00 98.50 133 GLU A N 1
ATOM 1076 C CA . GLU A 1 133 ? -12.919 4.951 9.294 1.00 98.50 133 GLU A CA 1
ATOM 1077 C C . GLU A 1 133 ? -14.385 4.719 9.688 1.00 98.50 133 GLU A C 1
ATOM 1079 O O . GLU A 1 133 ? -14.742 4.876 10.858 1.00 98.50 133 GLU A O 1
ATOM 1084 N N . ALA A 1 134 ? -15.223 4.261 8.753 1.00 98.56 134 ALA A N 1
ATOM 1085 C CA . ALA A 1 134 ? -16.608 3.896 9.037 1.00 98.56 134 ALA A CA 1
ATOM 1086 C C . ALA A 1 134 ? -16.702 2.776 10.088 1.00 98.56 134 ALA A C 1
ATOM 1088 O O . ALA A 1 134 ? -17.438 2.917 11.065 1.00 98.56 134 ALA A O 1
ATOM 1089 N N . ALA A 1 135 ? -15.901 1.715 9.960 1.00 98.44 135 ALA A N 1
ATOM 1090 C CA . ALA A 1 135 ? -15.879 0.609 10.917 1.00 98.44 135 ALA A CA 1
ATOM 1091 C C . ALA A 1 135 ? -15.410 1.041 12.319 1.00 98.44 135 ALA A C 1
ATOM 1093 O O . ALA A 1 135 ? -15.920 0.550 13.328 1.00 98.44 135 ALA A O 1
ATOM 1094 N N . LEU A 1 136 ? -14.459 1.978 12.413 1.00 98.62 136 LEU A N 1
ATOM 1095 C CA . LEU A 1 136 ? -14.042 2.551 13.696 1.00 98.62 136 LEU A CA 1
ATOM 1096 C C . LEU A 1 136 ? -15.163 3.382 14.332 1.00 98.62 136 LEU A C 1
ATOM 1098 O O . LEU A 1 136 ? -15.410 3.264 15.535 1.00 98.62 136 LEU A O 1
ATOM 1102 N N . ASN A 1 137 ? -15.887 4.167 13.536 1.00 98.38 137 ASN A N 1
ATOM 1103 C CA . ASN A 1 137 ? -17.052 4.916 14.008 1.00 98.38 137 ASN A CA 1
ATOM 1104 C C . ASN A 1 137 ? -18.179 3.977 14.477 1.00 98.38 137 ASN A C 1
ATOM 1106 O O . ASN A 1 137 ? -18.767 4.192 15.535 1.00 98.38 137 ASN A O 1
ATOM 1110 N N . GLU A 1 138 ? -18.441 2.886 13.758 1.00 98.50 138 GLU A N 1
ATOM 1111 C CA . GLU A 1 138 ? -19.407 1.868 14.186 1.00 98.50 138 GLU A CA 1
ATOM 1112 C C . GLU A 1 138 ? -18.974 1.173 15.478 1.00 98.50 138 GLU A C 1
ATOM 1114 O O . GLU A 1 138 ? -19.775 1.036 16.405 1.00 98.50 138 GLU A O 1
ATOM 1119 N N . LYS A 1 139 ? -17.699 0.783 15.580 1.00 98.31 139 LYS A N 1
ATOM 1120 C CA . LYS A 1 139 ? -17.142 0.173 16.790 1.00 98.31 139 LYS A CA 1
ATOM 1121 C C . LYS A 1 139 ? -17.326 1.086 18.001 1.00 98.31 139 LYS A C 1
ATOM 1123 O O . LYS A 1 139 ? -17.820 0.626 19.027 1.00 98.31 139 LYS A O 1
ATOM 1128 N N . THR A 1 140 ? -16.967 2.364 17.889 1.00 98.06 140 THR A N 1
ATOM 1129 C CA . THR A 1 140 ? -17.117 3.322 19.001 1.00 98.06 140 THR A CA 1
ATOM 1130 C C . THR A 1 140 ? -18.584 3.526 19.390 1.00 98.06 140 THR A C 1
ATOM 1132 O O . THR A 1 140 ? -18.901 3.586 20.578 1.00 98.06 140 THR A O 1
ATOM 1135 N N . ALA A 1 141 ? -19.506 3.542 18.421 1.00 98.38 141 ALA A N 1
ATOM 1136 C CA . ALA A 1 141 ? -20.940 3.602 18.697 1.00 98.38 141 ALA A CA 1
ATOM 1137 C C . ALA A 1 141 ? -21.458 2.341 19.417 1.00 98.38 141 ALA A C 1
ATOM 1139 O O . ALA A 1 141 ? -22.289 2.440 20.323 1.00 98.38 141 ALA A O 1
ATOM 1140 N N . VAL A 1 142 ? -20.974 1.153 19.041 1.00 98.56 142 VAL A N 1
ATOM 1141 C CA . VAL A 1 142 ? -21.307 -0.112 19.718 1.00 98.56 142 VAL A CA 1
ATOM 1142 C C . VAL A 1 142 ? -20.728 -0.148 21.132 1.00 98.56 142 VAL A C 1
ATOM 1144 O O . VAL A 1 142 ? -21.433 -0.545 22.056 1.00 98.56 142 VAL A O 1
ATOM 1147 N N . GLU A 1 143 ? -19.488 0.302 21.327 1.00 98.31 143 GLU A N 1
ATOM 1148 C CA . GLU A 1 143 ? -18.860 0.393 22.651 1.00 98.31 143 GLU A CA 1
ATOM 1149 C C . GLU A 1 143 ? -19.637 1.334 23.584 1.00 98.31 143 GLU A C 1
ATOM 1151 O O . GLU A 1 143 ? -19.895 0.970 24.730 1.00 98.31 143 GLU A O 1
ATOM 1156 N N . ALA A 1 144 ? -20.100 2.487 23.090 1.00 98.38 144 ALA A N 1
ATOM 1157 C CA . ALA A 1 144 ? -20.934 3.403 23.870 1.00 98.38 144 ALA A CA 1
ATOM 1158 C C . ALA A 1 144 ? -22.275 2.768 24.287 1.00 98.38 144 ALA A C 1
ATOM 1160 O O . ALA A 1 144 ? -22.658 2.840 25.454 1.00 98.38 144 ALA A O 1
ATOM 1161 N N . LYS A 1 145 ? -22.966 2.088 23.359 1.00 98.31 145 LYS A N 1
ATOM 1162 C CA . LYS A 1 145 ? -24.219 1.366 23.656 1.00 98.31 145 LYS A CA 1
ATOM 1163 C C . LYS A 1 145 ? -24.012 0.228 24.647 1.00 98.31 145 LYS A C 1
ATOM 1165 O O . LYS A 1 145 ? -24.874 -0.027 25.483 1.00 98.31 145 LYS A O 1
ATOM 1170 N N . LEU A 1 146 ? -22.888 -0.475 24.537 1.00 98.44 146 LEU A N 1
ATOM 1171 C CA . LEU A 1 146 ? -22.530 -1.533 25.470 1.00 98.44 146 LEU A CA 1
ATOM 1172 C C . LEU A 1 146 ? -22.339 -0.965 26.878 1.00 98.44 146 LEU A C 1
ATOM 1174 O O . LEU A 1 146 ? -22.813 -1.566 27.838 1.00 98.44 146 LEU A O 1
ATOM 1178 N N . GLU A 1 147 ? -21.676 0.180 27.009 1.00 98.06 147 GLU A N 1
ATOM 1179 C CA . GLU A 1 147 ? -21.460 0.804 28.312 1.00 98.06 147 GLU A CA 1
ATOM 1180 C C . GLU A 1 147 ? -22.764 1.322 28.934 1.00 98.06 147 GLU A C 1
ATOM 1182 O O . GLU A 1 147 ? -23.020 1.079 30.111 1.00 98.06 147 GLU A O 1
ATOM 1187 N N . GLU A 1 148 ? -23.649 1.918 28.134 1.00 98.38 148 GLU A N 1
ATOM 1188 C CA . GLU A 1 148 ? -24.995 2.301 28.576 1.00 98.38 148 GLU A CA 1
ATOM 1189 C C . GLU A 1 148 ? -25.840 1.085 28.998 1.00 98.38 148 GLU A C 1
ATOM 1191 O O . GLU A 1 148 ? -26.537 1.110 30.012 1.00 98.38 148 GLU A O 1
ATOM 1196 N N . ALA A 1 149 ? -25.777 -0.020 28.251 1.00 98.19 149 ALA A N 1
ATOM 1197 C CA . ALA A 1 149 ? -26.486 -1.242 28.620 1.00 98.19 149 ALA A CA 1
ATOM 1198 C C . ALA A 1 149 ? -25.954 -1.834 29.934 1.00 98.19 149 ALA A C 1
ATOM 1200 O O . ALA A 1 149 ? -26.739 -2.316 30.752 1.00 98.19 149 ALA A O 1
ATOM 1201 N N . LYS A 1 150 ? -24.636 -1.773 30.166 1.00 98.25 150 LYS A N 1
ATOM 1202 C CA . LYS A 1 150 ? -24.037 -2.192 31.439 1.00 98.25 150 LYS A CA 1
ATOM 1203 C C . LYS A 1 150 ? -24.485 -1.311 32.599 1.00 98.25 150 LYS A C 1
ATOM 1205 O O . LYS A 1 150 ? -24.781 -1.862 33.656 1.00 98.25 150 LYS A O 1
ATOM 1210 N N . SER A 1 151 ? -24.545 0.014 32.427 1.00 98.00 151 SER A N 1
ATOM 1211 C CA . SER A 1 151 ? -24.991 0.911 33.501 1.00 98.00 151 SER A CA 1
ATOM 1212 C C . SER A 1 151 ? -26.450 0.643 33.867 1.00 98.00 151 SER A C 1
ATOM 1214 O O . SER A 1 151 ? -26.748 0.433 35.039 1.00 98.00 151 SER A O 1
ATOM 1216 N N . ARG A 1 152 ? -27.332 0.506 32.868 1.00 98.12 152 ARG A N 1
ATOM 1217 C CA . ARG A 1 152 ? -28.741 0.131 33.080 1.00 98.12 152 ARG A CA 1
ATOM 1218 C C . ARG A 1 152 ? -28.879 -1.220 33.782 1.00 98.12 152 ARG A C 1
ATOM 1220 O O . ARG A 1 152 ? -29.626 -1.340 34.745 1.00 98.12 152 ARG A O 1
ATOM 1227 N N . ALA A 1 153 ? -28.117 -2.228 33.355 1.00 98.19 153 ALA A N 1
ATOM 1228 C CA . ALA A 1 153 ? -28.132 -3.541 33.998 1.00 98.19 153 ALA A CA 1
ATOM 1229 C C . ALA A 1 153 ? -27.634 -3.493 35.456 1.00 98.19 153 ALA A C 1
ATOM 1231 O O . ALA A 1 153 ? -28.146 -4.223 36.304 1.00 98.19 153 ALA A O 1
ATOM 1232 N N . ALA A 1 154 ? -26.649 -2.643 35.764 1.00 98.25 154 ALA A N 1
ATOM 1233 C CA . ALA A 1 154 ? -26.158 -2.450 37.126 1.00 98.25 154 ALA A CA 1
ATOM 1234 C C . ALA A 1 154 ? -27.204 -1.770 38.025 1.00 98.25 154 ALA A C 1
ATOM 1236 O O . ALA A 1 154 ? -27.426 -2.239 39.144 1.00 98.25 154 ALA A O 1
ATOM 1237 N N . GLU A 1 155 ? -27.871 -0.728 37.521 1.00 98.25 155 GLU A N 1
ATOM 1238 C CA . GLU A 1 155 ? -28.976 -0.035 38.198 1.00 98.25 155 GLU A CA 1
ATOM 1239 C C . GLU A 1 155 ? -30.159 -0.978 38.454 1.00 98.25 155 GLU A C 1
ATOM 1241 O O . GLU A 1 155 ? -30.661 -1.059 39.574 1.00 98.25 155 GLU A O 1
ATOM 1246 N N . ASP A 1 156 ? -30.564 -1.759 37.449 1.00 98.19 156 ASP A N 1
ATOM 1247 C CA . ASP A 1 156 ? -31.625 -2.761 37.583 1.00 98.19 156 ASP A CA 1
ATOM 1248 C C . ASP A 1 156 ? -31.264 -3.826 38.624 1.00 98.19 156 ASP A C 1
ATOM 1250 O O . ASP A 1 156 ? -32.094 -4.197 39.455 1.00 98.19 156 ASP A O 1
ATOM 1254 N N . ALA A 1 157 ? -30.013 -4.298 38.628 1.00 98.25 157 ALA A N 1
ATOM 1255 C CA . ALA A 1 157 ? -29.546 -5.254 39.623 1.00 98.25 157 ALA A CA 1
ATOM 1256 C C . ALA A 1 157 ? -29.545 -4.657 41.040 1.00 98.25 157 ALA A C 1
ATOM 1258 O O . ALA A 1 157 ? -29.808 -5.375 42.003 1.00 98.25 157 ALA A O 1
ATOM 1259 N N . GLU A 1 158 ? -29.236 -3.369 41.195 1.00 97.88 158 GLU A N 1
ATOM 1260 C CA . GLU A 1 158 ? -29.329 -2.676 42.482 1.00 97.88 158 GLU A CA 1
ATOM 1261 C C . GLU A 1 158 ? -30.776 -2.513 42.945 1.00 97.88 158 GLU A C 1
ATOM 1263 O O . GLU A 1 158 ? -31.080 -2.856 44.089 1.00 97.88 158 GLU A O 1
ATOM 1268 N N . ARG A 1 159 ? -31.675 -2.098 42.046 1.00 98.19 159 ARG A N 1
ATOM 1269 C CA . ARG A 1 159 ? -33.112 -2.002 42.322 1.00 98.19 159 ARG A CA 1
ATOM 1270 C C . ARG A 1 159 ? -33.679 -3.344 42.782 1.00 98.19 159 ARG A C 1
ATOM 1272 O O . ARG A 1 159 ? -34.281 -3.407 43.849 1.00 98.19 159 ARG A O 1
ATOM 1279 N N . LEU A 1 160 ? -33.415 -4.422 42.038 1.00 98.25 160 LEU A N 1
ATOM 1280 C CA . LEU A 1 160 ? -33.876 -5.772 42.382 1.00 98.25 160 LEU A CA 1
ATOM 1281 C C . LEU A 1 160 ? -33.311 -6.253 43.722 1.00 98.25 160 LEU A C 1
ATOM 1283 O O . LEU A 1 160 ? -34.027 -6.874 44.503 1.00 98.25 160 LEU A O 1
ATOM 1287 N N . ARG A 1 161 ? -32.040 -5.956 44.031 1.00 98.19 161 ARG A N 1
ATOM 1288 C CA . ARG A 1 161 ? -31.482 -6.253 45.362 1.00 98.19 161 ARG A CA 1
ATOM 1289 C C . ARG A 1 161 ? -32.256 -5.522 46.458 1.00 98.19 161 ARG A C 1
ATOM 1291 O O . ARG A 1 161 ? -32.575 -6.146 47.465 1.00 98.19 161 ARG A O 1
ATOM 1298 N N . GLY A 1 162 ? -32.581 -4.247 46.247 1.00 97.12 162 GLY A N 1
ATOM 1299 C CA . GLY A 1 162 ? -33.416 -3.458 47.153 1.00 97.12 162 GLY A CA 1
ATOM 1300 C C . GLY A 1 162 ? -34.808 -4.063 47.349 1.00 97.12 162 GLY A C 1
ATOM 1301 O O . GLY A 1 162 ? -35.231 -4.279 48.484 1.00 97.12 162 GLY A O 1
ATOM 1302 N N . GLU A 1 163 ? -35.491 -4.410 46.258 1.00 97.75 163 GLU A N 1
ATOM 1303 C CA . GLU A 1 163 ? -36.808 -5.064 46.277 1.00 97.75 163 GLU A CA 1
ATOM 1304 C C . GLU A 1 163 ? -36.777 -6.390 47.046 1.00 97.75 163 GLU A C 1
ATOM 1306 O O . GLU A 1 163 ? -37.616 -6.608 47.916 1.00 97.75 163 GLU A O 1
ATOM 1311 N N . VAL A 1 164 ? -35.769 -7.239 46.812 1.00 98.12 164 VAL A N 1
ATOM 1312 C CA . VAL A 1 164 ? -35.589 -8.499 47.551 1.00 98.12 164 VAL A CA 1
ATOM 1313 C C . VAL A 1 164 ? -35.368 -8.242 49.042 1.00 98.12 164 VAL A C 1
ATOM 1315 O O . VAL A 1 164 ? -35.975 -8.919 49.871 1.00 98.12 164 VAL A O 1
ATOM 1318 N N . THR A 1 165 ? -34.530 -7.268 49.415 1.00 97.06 165 THR A N 1
ATOM 1319 C CA . THR A 1 165 ? -34.302 -6.949 50.834 1.00 97.06 165 THR A CA 1
ATOM 1320 C C . THR A 1 165 ? -35.548 -6.396 51.519 1.00 97.06 165 THR A C 1
ATOM 1322 O O . THR A 1 165 ? -35.835 -6.776 52.654 1.00 97.06 165 THR A O 1
ATOM 1325 N N . ASN A 1 166 ? -36.311 -5.550 50.824 1.00 96.12 166 ASN A N 1
ATOM 1326 C CA . ASN A 1 166 ? -37.550 -4.977 51.339 1.00 96.12 166 ASN A CA 1
ATOM 1327 C C . ASN A 1 166 ? -38.633 -6.053 51.475 1.00 96.12 166 ASN A C 1
ATOM 1329 O O . ASN A 1 166 ? -39.246 -6.163 52.532 1.00 96.12 166 ASN A O 1
ATOM 1333 N N . GLY A 1 167 ? -38.819 -6.892 50.450 1.00 96.44 167 GLY A N 1
ATOM 1334 C CA . GLY A 1 167 ? -39.773 -8.002 50.471 1.00 96.44 167 GLY A CA 1
ATOM 1335 C C . GLY A 1 167 ? -39.450 -9.032 51.552 1.00 96.44 167 GLY A C 1
ATOM 1336 O O . GLY A 1 167 ? -40.341 -9.476 52.268 1.00 96.44 167 GLY A O 1
ATOM 1337 N N . TRP A 1 168 ? -38.167 -9.351 51.753 1.00 96.50 168 TRP A N 1
ATOM 1338 C CA . TRP A 1 168 ? -37.738 -10.190 52.873 1.00 96.50 168 TRP A CA 1
ATOM 1339 C C . TRP A 1 168 ? -38.083 -9.560 54.228 1.00 96.50 168 TRP A C 1
ATOM 1341 O O . TRP A 1 168 ? -38.538 -10.258 55.133 1.00 96.50 168 TRP A O 1
ATOM 1351 N N . ALA A 1 169 ? -37.832 -8.258 54.404 1.00 95.56 169 ALA A N 1
ATOM 1352 C CA . ALA A 1 169 ? -38.122 -7.565 55.657 1.00 95.56 169 ALA A CA 1
ATOM 1353 C C . ALA A 1 169 ? -39.627 -7.552 55.963 1.00 95.56 169 ALA A C 1
ATOM 1355 O O . ALA A 1 169 ? -40.004 -7.885 57.086 1.00 95.56 169 ALA A O 1
ATOM 1356 N N . LEU A 1 170 ? -40.455 -7.252 54.958 1.00 95.38 170 LEU A N 1
ATOM 1357 C CA . LEU A 1 170 ? -41.916 -7.283 55.051 1.00 95.38 170 LEU A CA 1
ATOM 1358 C C . LEU A 1 170 ? -42.426 -8.686 55.382 1.00 95.38 170 LEU A C 1
ATOM 1360 O O . LEU A 1 170 ? -43.073 -8.859 56.406 1.00 95.38 170 LEU A O 1
ATOM 1364 N N . GLY A 1 171 ? -42.039 -9.705 54.608 1.00 95.06 171 GLY A N 1
ATOM 1365 C CA . GLY A 1 171 ? -42.477 -11.081 54.857 1.00 95.06 171 GLY A CA 1
ATOM 1366 C C . GLY A 1 171 ? -42.020 -11.616 56.218 1.00 95.06 171 GLY A C 1
ATOM 1367 O O . GLY A 1 171 ? -42.741 -12.356 56.882 1.00 95.06 171 GLY A O 1
ATOM 1368 N N . LYS A 1 172 ? -40.837 -11.204 56.695 1.00 95.44 172 LYS A N 1
ATOM 1369 C CA . LYS A 1 172 ? -40.391 -11.511 58.060 1.00 95.44 172 LYS A CA 1
ATOM 1370 C C . LYS A 1 172 ? -41.274 -10.834 59.110 1.00 95.44 172 LYS A C 1
ATOM 1372 O O . LYS A 1 172 ? -41.575 -11.457 60.122 1.00 95.44 172 LYS A O 1
ATOM 1377 N N . GLU A 1 173 ? -41.627 -9.567 58.919 1.00 94.81 173 GLU A N 1
ATOM 1378 C CA . GLU A 1 173 ? -42.496 -8.831 59.840 1.00 94.81 173 GLU A CA 1
ATOM 1379 C C . GLU A 1 173 ? -43.914 -9.415 59.869 1.00 94.81 173 GLU A C 1
ATOM 1381 O O . GLU A 1 173 ? -44.452 -9.626 60.953 1.00 94.81 173 GLU A O 1
ATOM 1386 N N . GLU A 1 174 ? -44.479 -9.739 58.708 1.00 95.06 174 GLU A N 1
ATOM 1387 C CA . GLU A 1 174 ? -45.770 -10.420 58.568 1.00 95.06 174 GLU A CA 1
ATOM 1388 C C . GLU A 1 174 ? -45.753 -11.788 59.253 1.00 95.06 174 GLU A C 1
ATOM 1390 O O . GLU A 1 174 ? -46.614 -12.067 60.082 1.00 95.06 174 GLU A O 1
ATOM 1395 N N . PHE A 1 175 ? -44.722 -12.608 59.013 1.00 95.19 175 PHE A N 1
ATOM 1396 C CA . PHE A 1 175 ? -44.572 -13.897 59.689 1.00 95.19 175 PHE A CA 1
ATOM 1397 C C . PHE A 1 175 ? -44.492 -13.746 61.213 1.00 95.19 175 PHE A C 1
ATOM 1399 O O . PHE A 1 175 ? -45.156 -14.479 61.936 1.00 95.19 175 PHE A O 1
ATOM 1406 N N . LEU A 1 176 ? -43.721 -12.781 61.726 1.00 94.38 176 LEU A N 1
ATOM 1407 C CA . LEU A 1 176 ? -43.629 -12.534 63.172 1.00 94.38 176 LEU A CA 1
ATOM 1408 C C . LEU A 1 176 ? -44.953 -12.066 63.793 1.00 94.38 176 LEU A C 1
ATOM 1410 O O . LEU A 1 176 ? -45.134 -12.232 64.997 1.00 94.38 176 LEU A O 1
ATOM 1414 N N . LYS A 1 177 ? -45.846 -11.473 62.995 1.00 93.62 177 LYS A N 1
ATOM 1415 C CA . LYS A 1 177 ? -47.200 -11.074 63.401 1.00 93.62 177 LYS A CA 1
ATOM 1416 C C . LYS A 1 177 ? -48.253 -12.157 63.139 1.00 93.62 177 LYS A C 1
ATOM 1418 O O . LYS A 1 177 ? -49.403 -11.960 63.511 1.00 93.62 177 LYS A O 1
ATOM 1423 N N . SER A 1 178 ? -47.888 -13.265 62.494 1.00 93.38 178 SER A N 1
ATOM 1424 C CA . SER A 1 178 ? -48.832 -14.324 62.135 1.00 93.38 178 SER A CA 1
ATOM 1425 C C . SER A 1 178 ? -49.237 -15.174 63.350 1.00 93.38 178 SER A C 1
ATOM 1427 O O . SER A 1 178 ? -48.403 -15.428 64.230 1.00 93.38 178 SER A O 1
ATOM 1429 N N . PRO A 1 179 ? -50.478 -15.695 63.375 1.00 91.19 179 PRO A N 1
ATOM 1430 C CA . PRO A 1 179 ? -50.915 -16.631 64.409 1.00 91.19 179 PRO A CA 1
ATOM 1431 C C . PRO A 1 179 ? -50.116 -17.943 64.370 1.00 91.19 179 PRO A C 1
ATOM 1433 O O . PRO A 1 179 ? -49.885 -18.554 65.410 1.00 91.19 179 PRO A O 1
ATOM 1436 N N . GLU A 1 180 ? -49.607 -18.355 63.201 1.00 94.38 180 GLU A N 1
ATOM 1437 C CA . GLU A 1 180 ? -48.728 -19.525 63.066 1.00 94.38 180 GLU A CA 1
ATOM 1438 C C . GLU A 1 180 ? -47.449 -19.380 63.903 1.00 94.38 180 GLU A C 1
ATOM 1440 O O . GLU A 1 180 ? -47.030 -20.315 64.594 1.00 94.38 180 GLU A O 1
ATOM 1445 N N . PHE A 1 181 ? -46.824 -18.197 63.871 1.00 94.19 181 PHE A N 1
ATOM 1446 C CA . PHE A 1 181 ? -45.653 -17.909 64.694 1.00 94.19 181 PHE A CA 1
ATOM 1447 C C . PHE A 1 181 ? -46.000 -17.881 66.186 1.00 94.19 181 PHE A C 1
ATOM 1449 O O . PHE A 1 181 ? -45.240 -18.419 66.996 1.00 94.19 181 PHE A O 1
ATOM 1456 N N . GLU A 1 182 ? -47.139 -17.296 66.560 1.00 91.38 182 GLU A N 1
ATOM 1457 C CA . GLU A 1 182 ? -47.612 -17.268 67.947 1.00 91.38 182 GLU A CA 1
ATOM 1458 C C . GLU A 1 182 ? -47.888 -18.680 68.485 1.00 91.38 182 GLU A C 1
ATOM 1460 O O . GLU A 1 182 ? -47.348 -19.054 69.531 1.00 91.38 182 GLU A O 1
ATOM 1465 N N . CYS A 1 183 ? -48.601 -19.514 67.726 1.00 92.12 183 CYS A N 1
ATOM 1466 C CA . CYS A 1 183 ? -48.829 -20.925 68.036 1.00 92.12 183 CYS A CA 1
ATOM 1467 C C . CYS A 1 183 ? -47.500 -21.678 68.213 1.00 92.12 183 CYS A C 1
ATOM 1469 O O . CYS A 1 183 ? -47.285 -22.384 69.206 1.00 92.12 183 CYS A O 1
ATOM 1471 N N . LEU A 1 184 ? -46.535 -21.463 67.313 1.00 92.81 184 LEU A N 1
ATOM 1472 C CA . LEU A 1 184 ? -45.210 -22.075 67.406 1.00 92.81 184 LEU A CA 1
ATOM 1473 C C . LEU A 1 184 ? -44.428 -21.610 68.650 1.00 92.81 184 LEU A C 1
ATOM 1475 O O . LEU A 1 184 ? -43.723 -22.416 69.273 1.00 92.81 184 LEU A O 1
ATOM 1479 N N . CYS A 1 185 ? -44.558 -20.339 69.038 1.00 91.62 185 CYS A N 1
ATOM 1480 C CA . CYS A 1 185 ? -44.011 -19.787 70.277 1.00 91.62 185 CYS A CA 1
ATOM 1481 C C . CYS A 1 185 ? -44.637 -20.440 71.515 1.00 91.62 185 CYS A C 1
ATOM 1483 O O . CYS A 1 185 ? -43.894 -20.904 72.388 1.00 91.62 185 CYS A O 1
ATOM 1485 N N . VAL A 1 186 ? -45.969 -20.544 71.575 1.00 89.56 186 VAL A N 1
ATOM 1486 C CA 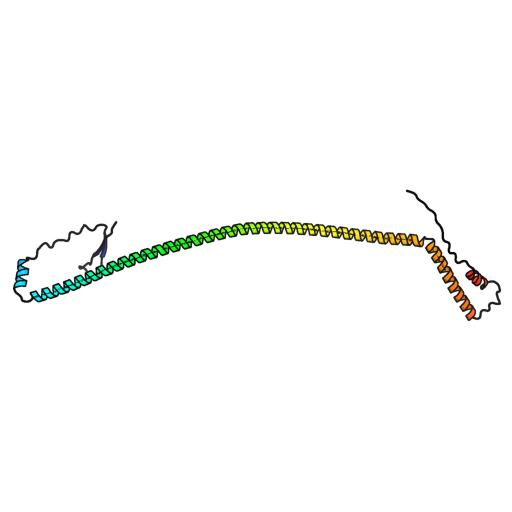. VAL A 1 186 ? -46.696 -21.216 72.664 1.00 89.56 186 VAL A CA 1
ATOM 1487 C C . VAL A 1 186 ? -46.234 -22.669 72.775 1.00 89.56 186 VAL A C 1
ATOM 1489 O O . VAL A 1 186 ? -45.717 -23.065 73.825 1.00 89.56 186 VAL A O 1
ATOM 1492 N N . LYS A 1 187 ? -46.276 -23.427 71.673 1.00 89.44 187 LYS A N 1
ATOM 1493 C CA . LYS A 1 187 ? -45.852 -24.835 71.609 1.00 89.44 187 LYS A CA 1
ATOM 1494 C C . LYS A 1 187 ? -44.422 -25.036 72.115 1.00 89.44 187 LYS A C 1
ATOM 1496 O O . LYS A 1 187 ? -44.166 -25.916 72.941 1.00 89.44 187 LYS A O 1
ATOM 1501 N N . LYS A 1 188 ? -43.476 -24.190 71.686 1.00 91.38 188 LYS A N 1
ATOM 1502 C CA . LYS A 1 188 ? -42.093 -24.229 72.195 1.00 91.38 188 LYS A CA 1
ATOM 1503 C C . LYS A 1 188 ? -41.998 -23.856 73.672 1.00 91.38 188 LYS A C 1
ATOM 1505 O O . LYS A 1 188 ? -41.268 -24.523 74.401 1.00 91.38 188 LYS A O 1
ATOM 1510 N N . SER A 1 189 ? -42.693 -22.813 74.123 1.00 86.12 189 SER A N 1
ATOM 1511 C CA . SER A 1 189 ? -42.637 -22.347 75.514 1.00 86.12 189 SER A CA 1
ATOM 1512 C C . SER A 1 189 ? -43.129 -23.413 76.498 1.00 86.12 189 SER A C 1
ATOM 1514 O O . SER A 1 189 ? -42.463 -23.664 77.502 1.00 86.12 189 SER A O 1
ATOM 1516 N N . VAL A 1 190 ? -44.211 -24.122 76.157 1.00 86.06 190 VAL A N 1
ATOM 1517 C CA . VAL A 1 190 ? -44.743 -25.248 76.935 1.00 86.06 190 VAL A CA 1
ATOM 1518 C C . VAL A 1 190 ? -43.726 -26.387 76.985 1.00 86.06 190 VAL A C 1
ATOM 1520 O O . VAL A 1 190 ? -43.435 -26.904 78.064 1.00 86.06 190 VAL A O 1
ATOM 1523 N N . ALA A 1 191 ? -43.115 -26.741 75.848 1.00 86.19 191 ALA A N 1
ATOM 1524 C CA . ALA A 1 191 ? -42.080 -27.773 75.799 1.00 86.19 191 ALA A CA 1
ATOM 1525 C C . ALA A 1 191 ? -40.848 -27.417 76.657 1.00 86.19 191 ALA A C 1
ATOM 1527 O O . ALA A 1 191 ? -40.345 -28.266 77.403 1.00 86.19 191 ALA A O 1
ATOM 1528 N N . TYR A 1 192 ? -40.382 -26.162 76.604 1.00 84.94 192 TYR A N 1
ATOM 1529 C CA . TYR A 1 192 ? -39.294 -25.663 77.451 1.00 84.94 192 TYR A CA 1
ATOM 1530 C C . TYR A 1 192 ? -39.672 -25.668 78.932 1.00 84.94 192 TYR A C 1
ATOM 1532 O O . TYR A 1 192 ? -38.895 -26.163 79.750 1.00 84.94 192 TYR A O 1
ATOM 1540 N N . PHE A 1 193 ? -40.855 -25.155 79.282 1.00 86.06 193 PHE A N 1
ATOM 1541 C CA . PHE A 1 193 ? -41.336 -25.107 80.659 1.00 86.06 193 PHE A CA 1
ATOM 1542 C C . PHE A 1 193 ? -41.452 -26.510 81.248 1.00 86.06 193 PHE A C 1
ATOM 1544 O O . PHE A 1 193 ? -40.920 -26.768 82.324 1.00 86.06 193 PHE A O 1
ATOM 1551 N N . ARG A 1 194 ? -42.053 -27.445 80.507 1.00 82.50 194 ARG A N 1
ATOM 1552 C CA . ARG A 1 194 ? -42.163 -28.849 80.910 1.00 82.50 194 ARG A CA 1
ATOM 1553 C C . ARG A 1 194 ? -40.790 -29.478 81.136 1.00 82.50 194 ARG A C 1
ATOM 1555 O O . ARG A 1 194 ? -40.563 -30.061 82.192 1.00 82.50 194 ARG A O 1
ATOM 1562 N N . SER A 1 195 ? -39.863 -29.305 80.194 1.00 85.88 195 SER A N 1
ATOM 1563 C CA . SER A 1 195 ? -38.504 -29.859 80.299 1.00 85.88 195 SER A CA 1
ATOM 1564 C C . SER A 1 195 ? -37.723 -29.265 81.481 1.00 85.88 195 SER A C 1
ATOM 1566 O O . SER A 1 195 ? -37.081 -29.994 82.237 1.00 85.88 195 SER A O 1
ATOM 1568 N N . GLY A 1 196 ? -37.792 -27.944 81.681 1.00 86.81 196 GLY A N 1
ATOM 1569 C CA . GLY A 1 196 ? -37.129 -27.252 82.790 1.00 86.81 196 GLY A CA 1
ATOM 1570 C C . GLY A 1 196 ? -37.733 -27.598 84.151 1.00 86.81 196 GLY A C 1
ATOM 1571 O O . GLY A 1 196 ? -37.001 -27.848 85.109 1.00 86.81 196 GLY A O 1
ATOM 1572 N N . PHE A 1 197 ? -39.062 -27.679 84.231 1.00 83.38 197 PHE A N 1
ATOM 1573 C CA . PHE A 1 197 ? -39.784 -28.081 85.434 1.00 83.38 197 PHE A CA 1
ATOM 1574 C C . PHE A 1 197 ? -39.463 -29.525 85.822 1.00 83.38 197 PHE A C 1
ATOM 1576 O O . PHE A 1 197 ? -39.142 -29.799 86.977 1.00 83.38 197 PHE A O 1
ATOM 1583 N N . GLU A 1 198 ? -39.471 -30.452 84.861 1.00 82.06 198 GLU A N 1
ATOM 1584 C CA . GLU A 1 198 ? -39.055 -31.835 85.095 1.00 82.06 198 GLU A CA 1
ATOM 1585 C C . GLU A 1 198 ? -37.598 -31.920 85.580 1.00 82.06 198 GLU A C 1
ATOM 1587 O O . GLU A 1 198 ? -37.317 -32.672 86.517 1.00 82.06 198 GLU A O 1
ATOM 1592 N N . GLY A 1 199 ? -36.694 -31.102 85.027 1.00 85.50 199 GLY A N 1
ATOM 1593 C CA . GLY A 1 199 ? -35.315 -30.972 85.506 1.00 85.50 199 GLY A CA 1
ATOM 1594 C C . GLY A 1 199 ? -35.210 -30.444 86.945 1.00 85.50 199 GLY A C 1
ATOM 1595 O O . GLY A 1 199 ? -34.472 -31.003 87.755 1.00 85.50 199 GLY A O 1
ATOM 1596 N N . CYS A 1 200 ? -35.983 -29.413 87.296 1.00 80.44 200 CYS A N 1
ATOM 1597 C CA . CYS A 1 200 ? -36.035 -28.853 88.650 1.00 80.44 200 CYS A CA 1
ATOM 1598 C C . CYS A 1 200 ? -36.576 -29.873 89.668 1.00 80.44 200 CYS A C 1
ATOM 1600 O O . CYS A 1 200 ? -35.980 -30.094 90.723 1.00 80.44 200 CYS A O 1
ATOM 1602 N N . VAL A 1 201 ? -37.651 -30.584 89.318 1.00 75.62 201 VAL A N 1
ATOM 1603 C CA . VAL A 1 201 ? -38.205 -31.676 90.133 1.00 75.62 201 VAL A CA 1
ATOM 1604 C C . VAL A 1 201 ? -37.175 -32.791 90.337 1.00 75.62 201 VAL A C 1
ATOM 1606 O O . VAL A 1 201 ? -37.050 -33.317 91.444 1.00 75.62 201 VAL A O 1
ATOM 1609 N N . ALA A 1 202 ? -36.411 -33.151 89.303 1.00 81.50 202 ALA A N 1
ATOM 1610 C CA . ALA A 1 202 ? -35.351 -34.149 89.425 1.00 81.50 202 ALA A CA 1
ATOM 1611 C C . ALA A 1 202 ? -34.257 -33.719 90.423 1.00 81.50 202 ALA A C 1
ATOM 1613 O O . ALA A 1 202 ? -33.788 -34.550 91.200 1.00 81.50 202 ALA A O 1
ATOM 1614 N N . GLN A 1 203 ? -33.900 -32.431 90.462 1.00 83.12 203 GLN A N 1
ATOM 1615 C CA . GLN A 1 203 ? -32.942 -31.892 91.435 1.00 83.12 203 GLN A CA 1
ATOM 1616 C C . GLN A 1 203 ? -33.464 -31.952 92.877 1.00 83.12 203 GLN A C 1
ATOM 1618 O O . GLN A 1 203 ? -32.740 -32.402 93.762 1.00 83.12 203 GLN A O 1
ATOM 1623 N N . PHE A 1 204 ? -34.715 -31.553 93.130 1.00 76.88 204 PHE A N 1
ATOM 1624 C CA . PHE A 1 204 ? -35.310 -31.653 94.471 1.00 76.88 204 PHE A CA 1
ATOM 1625 C C . PHE A 1 204 ? -35.337 -33.095 94.986 1.00 76.88 204 PHE A C 1
ATOM 1627 O O . PHE A 1 204 ? -35.001 -33.350 96.143 1.00 76.88 204 PHE A O 1
ATOM 1634 N N . ARG A 1 205 ? -35.660 -34.046 94.103 1.00 78.19 205 ARG A N 1
ATOM 1635 C CA . ARG A 1 205 ? -35.630 -35.481 94.418 1.00 78.19 205 ARG A CA 1
ATOM 1636 C C . ARG A 1 205 ? -34.214 -35.970 94.726 1.00 78.19 205 ARG A C 1
ATOM 1638 O O . ARG A 1 205 ? -34.033 -36.724 95.676 1.00 78.19 205 ARG A O 1
ATOM 1645 N N . ALA A 1 206 ? -33.207 -35.513 93.980 1.00 80.75 206 ALA A N 1
ATOM 1646 C CA . ALA A 1 206 ? -31.803 -35.840 94.245 1.00 80.75 206 ALA A CA 1
ATOM 1647 C C . ALA A 1 206 ? -31.287 -35.262 95.580 1.00 80.75 206 ALA A C 1
ATOM 1649 O O . ALA A 1 206 ? -30.435 -35.874 96.218 1.00 80.75 206 ALA A O 1
ATOM 1650 N N . ASN A 1 207 ? -31.834 -34.125 96.026 1.00 81.62 207 ASN A N 1
ATOM 1651 C CA . ASN A 1 207 ? -31.480 -33.464 97.287 1.00 81.62 207 ASN A CA 1
ATOM 1652 C C . ASN A 1 207 ? -32.251 -33.996 98.514 1.00 81.62 207 ASN A C 1
ATOM 1654 O O . ASN A 1 207 ? -32.093 -33.459 99.608 1.00 81.62 207 ASN A O 1
ATOM 1658 N N . GLY A 1 208 ? -33.067 -35.046 98.354 1.00 72.31 208 GLY A N 1
ATOM 1659 C CA . GLY A 1 208 ? -33.740 -35.723 99.465 1.00 72.31 208 GLY A CA 1
ATOM 1660 C C . GLY A 1 208 ? -35.027 -35.056 99.956 1.00 72.31 208 GLY A C 1
ATOM 1661 O O . GLY A 1 208 ? -35.423 -35.309 101.088 1.00 72.31 208 GLY A O 1
ATOM 1662 N N . TYR A 1 209 ? -35.679 -34.221 99.137 1.00 62.47 209 TYR A N 1
ATOM 1663 C CA . TYR A 1 209 ? -36.977 -33.624 99.473 1.00 62.47 209 TYR A CA 1
ATOM 1664 C C . TYR A 1 209 ? -38.117 -34.660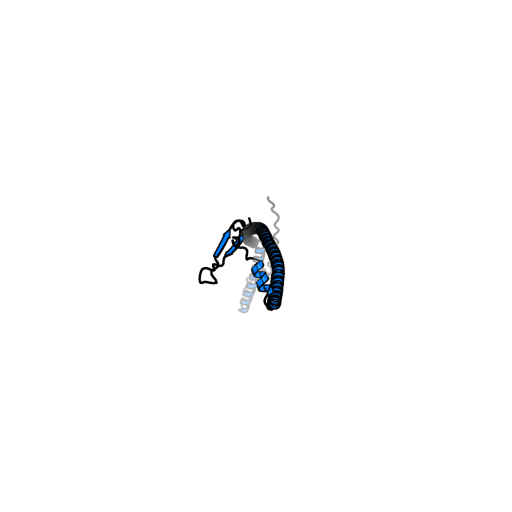 99.317 1.00 62.47 209 TYR A C 1
ATOM 1666 O O . TYR A 1 209 ? -38.325 -35.144 98.197 1.00 62.47 209 TYR A O 1
ATOM 1674 N N . PRO A 1 210 ? -38.847 -35.033 100.390 1.00 62.44 210 PRO A N 1
ATOM 1675 C CA . PRO A 1 210 ? -39.903 -36.043 100.337 1.00 62.44 210 PRO A CA 1
ATOM 1676 C C . PRO A 1 210 ? -41.265 -35.438 99.947 1.00 62.44 210 PRO A C 1
ATOM 1678 O O . PRO A 1 210 ? -41.671 -34.385 100.426 1.00 62.44 210 PRO A O 1
ATOM 1681 N N . GLU A 1 211 ? -41.994 -36.127 99.070 1.00 56.22 211 GLU A N 1
ATOM 1682 C CA . GLU A 1 211 ? -43.254 -35.671 98.449 1.00 56.22 211 GLU A CA 1
ATOM 1683 C C . GLU A 1 211 ? -44.454 -35.638 99.435 1.00 56.22 211 GLU A C 1
ATOM 1685 O O . GLU A 1 211 ? -45.482 -35.033 99.142 1.00 56.22 211 GLU A O 1
ATOM 1690 N N . GLU A 1 212 ? -44.318 -36.258 100.616 1.00 58.75 212 GLU A N 1
ATOM 1691 C CA . GLU A 1 212 ? -45.389 -36.491 101.605 1.00 58.75 212 GLU A CA 1
ATOM 1692 C C . GLU A 1 212 ? -45.694 -35.302 102.543 1.00 58.75 212 GLU A C 1
ATOM 1694 O O . GLU A 1 212 ? -46.782 -35.257 103.116 1.00 58.75 212 GLU A O 1
ATOM 1699 N N . GLU A 1 213 ? -44.798 -34.316 102.701 1.00 55.69 213 GLU A N 1
ATOM 1700 C CA . GLU A 1 213 ? -44.983 -33.220 103.681 1.00 55.69 213 GLU A CA 1
ATOM 1701 C C . GLU A 1 213 ? -45.897 -32.074 103.203 1.00 55.69 213 GLU A C 1
ATOM 1703 O O . GLU A 1 213 ? -46.403 -31.302 104.021 1.00 55.69 213 GLU A O 1
ATOM 1708 N N . HIS A 1 214 ? -46.181 -31.971 101.900 1.00 56.62 214 HIS A N 1
ATOM 1709 C CA . HIS A 1 214 ? -47.024 -30.907 101.341 1.00 56.62 214 HIS A CA 1
ATOM 1710 C C . HIS A 1 214 ? -47.983 -31.450 100.269 1.00 56.62 214 HIS A C 1
ATOM 1712 O O . HIS A 1 214 ? -47.670 -31.408 99.078 1.00 56.62 214 HIS A O 1
ATOM 1718 N N . PRO A 1 215 ? -49.183 -31.920 100.654 1.00 54.91 215 PRO A N 1
ATOM 1719 C CA . PRO A 1 215 ? -50.090 -32.649 99.763 1.00 54.91 215 PRO A CA 1
ATOM 1720 C C . PRO A 1 215 ? -50.747 -31.809 98.650 1.00 54.91 215 PRO A C 1
ATOM 1722 O O . PRO A 1 215 ? -51.628 -32.319 97.964 1.00 54.91 215 PRO A O 1
ATOM 1725 N N . ALA A 1 216 ? -50.362 -30.541 98.451 1.00 51.19 216 ALA A N 1
ATOM 1726 C CA . ALA A 1 216 ? -51.145 -29.620 97.626 1.00 51.19 216 ALA A CA 1
ATOM 1727 C C . ALA A 1 216 ? -50.396 -28.647 96.691 1.00 51.19 216 ALA A C 1
ATOM 1729 O O . ALA A 1 216 ? -51.065 -27.745 96.202 1.00 51.19 216 ALA A O 1
ATOM 1730 N N . SER A 1 217 ? -49.088 -28.734 96.389 1.00 58.12 217 SER A N 1
ATOM 1731 C CA . SER A 1 217 ? -48.507 -27.613 95.597 1.00 58.12 217 SER A CA 1
ATOM 1732 C C . SER A 1 217 ? -47.433 -27.848 94.527 1.00 58.12 217 SER A C 1
ATOM 1734 O O . SER A 1 217 ? -47.037 -26.867 93.908 1.00 58.12 217 SER A O 1
ATOM 1736 N N . PHE A 1 218 ? -47.013 -29.072 94.176 1.00 52.97 218 PHE A N 1
ATOM 1737 C CA . PHE A 1 218 ? -46.076 -29.255 93.034 1.00 52.97 218 PHE A CA 1
ATOM 1738 C C . PHE A 1 218 ? -46.439 -30.384 92.059 1.00 52.97 218 PHE A C 1
ATOM 1740 O O . PHE A 1 218 ? -46.259 -30.243 90.848 1.00 52.97 218 PHE A O 1
ATOM 1747 N N . LEU A 1 219 ? -46.992 -31.496 92.550 1.00 57.25 219 LEU A N 1
ATOM 1748 C CA . LEU A 1 219 ? -47.454 -32.585 91.683 1.00 57.25 219 LEU A CA 1
ATOM 1749 C C . LEU A 1 219 ? -48.721 -32.234 90.899 1.00 57.25 219 LEU A C 1
ATOM 1751 O O . LEU A 1 219 ? -48.875 -32.693 89.768 1.00 57.25 219 LEU A O 1
ATOM 1755 N N . ASP A 1 220 ? -49.592 -31.406 91.478 1.00 65.12 220 ASP A N 1
ATOM 1756 C CA . ASP A 1 220 ? -50.811 -30.933 90.819 1.00 65.12 220 ASP A CA 1
ATOM 1757 C C . ASP A 1 220 ? -50.466 -30.069 89.599 1.00 65.12 220 ASP A C 1
ATOM 1759 O O . ASP A 1 220 ? -50.980 -30.295 88.509 1.00 65.12 220 ASP A O 1
ATOM 1763 N N . ALA A 1 221 ? -49.448 -29.209 89.724 1.00 62.31 221 ALA A N 1
ATOM 1764 C CA . ALA A 1 221 ? -48.889 -28.465 88.598 1.00 62.31 221 ALA A CA 1
ATOM 1765 C C . ALA A 1 221 ? -48.295 -29.396 87.521 1.00 62.31 221 ALA A C 1
ATOM 1767 O O . ALA A 1 221 ? -48.523 -29.188 86.332 1.00 62.31 221 ALA A O 1
ATOM 1768 N N . LYS A 1 222 ? -47.583 -30.468 87.908 1.00 61.50 222 LYS A N 1
ATOM 1769 C CA . LYS A 1 222 ? -47.033 -31.451 86.952 1.00 61.50 222 LYS A CA 1
ATOM 1770 C C . LYS A 1 222 ? -48.121 -32.189 86.169 1.00 61.50 222 LYS A C 1
ATOM 1772 O O . LYS A 1 222 ? -47.932 -32.481 84.988 1.00 61.50 222 LYS A O 1
ATOM 1777 N N . LYS A 1 223 ? -49.219 -32.547 86.837 1.00 68.19 223 LYS A N 1
ATOM 1778 C CA . LYS A 1 223 ? -50.361 -33.230 86.225 1.00 68.19 223 LYS A CA 1
ATOM 1779 C C . LYS A 1 223 ? -51.154 -32.272 85.336 1.00 68.19 223 LYS A C 1
ATOM 1781 O O . LYS A 1 223 ? -51.367 -32.596 84.175 1.00 68.19 223 LYS A O 1
ATOM 1786 N N . ALA A 1 224 ? -51.454 -31.071 85.827 1.00 68.56 224 ALA A N 1
ATOM 1787 C CA . ALA A 1 224 ? -52.104 -30.010 85.060 1.00 68.56 224 ALA A CA 1
ATOM 1788 C C . ALA A 1 224 ? -51.340 -29.669 83.768 1.00 68.56 224 ALA A C 1
ATOM 1790 O O . ALA A 1 224 ? -51.951 -29.466 82.729 1.00 68.56 224 ALA A O 1
ATOM 1791 N N . LEU A 1 225 ? -50.003 -29.698 83.795 1.00 65.12 225 LEU A N 1
ATOM 1792 C CA . LEU A 1 225 ? -49.175 -29.502 82.598 1.00 65.12 225 LEU A CA 1
ATOM 1793 C C . LEU A 1 225 ? -49.232 -30.648 81.584 1.00 65.12 225 LEU A C 1
ATOM 1795 O O . LEU A 1 225 ? -48.973 -30.420 80.407 1.00 65.12 225 LEU A O 1
ATOM 1799 N N . ARG A 1 226 ? -49.486 -31.885 82.024 1.00 65.81 226 ARG A N 1
ATOM 1800 C CA . ARG A 1 226 ? -49.624 -33.048 81.132 1.00 65.81 226 ARG A CA 1
ATOM 1801 C C . ARG A 1 226 ? -51.026 -33.132 80.525 1.00 65.81 226 ARG A C 1
ATOM 1803 O O . ARG A 1 226 ? -51.153 -33.664 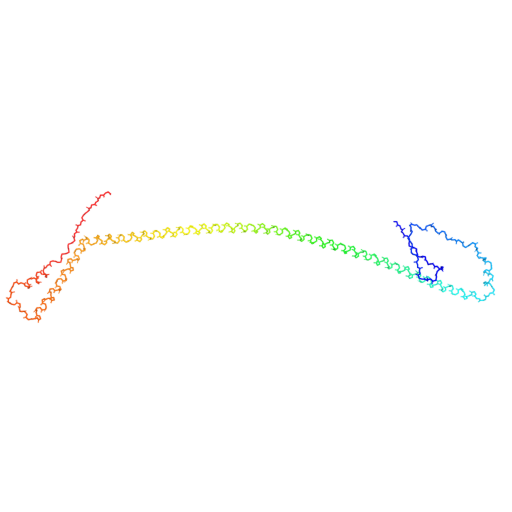79.430 1.00 65.81 226 ARG A O 1
ATOM 1810 N N . ASP A 1 227 ? -52.019 -32.621 81.249 1.00 68.38 227 ASP A N 1
ATOM 1811 C CA . ASP A 1 227 ? -53.434 -32.625 80.873 1.00 68.38 227 ASP A CA 1
ATOM 1812 C C . ASP A 1 227 ? -53.849 -31.342 80.110 1.00 68.38 227 ASP A C 1
ATOM 1814 O O . ASP A 1 227 ? -54.996 -31.236 79.681 1.00 68.38 227 ASP A O 1
ATOM 1818 N N . MET A 1 228 ? -52.936 -30.375 79.927 1.00 61.03 228 MET A N 1
ATOM 1819 C CA . MET A 1 228 ? -53.136 -29.223 79.036 1.00 61.03 228 MET A CA 1
ATOM 1820 C C . MET A 1 228 ? -53.320 -29.700 77.585 1.00 61.03 228 MET A C 1
ATOM 1822 O O . MET A 1 228 ? -52.517 -30.519 77.126 1.00 61.03 228 MET A O 1
ATOM 1826 N N . PRO A 1 229 ? -54.335 -29.198 76.860 1.00 61.41 229 PRO A N 1
ATOM 1827 C CA . PRO A 1 229 ? -54.523 -29.531 75.455 1.00 61.41 229 PRO A CA 1
ATOM 1828 C C . PRO A 1 229 ? -53.325 -29.047 74.624 1.00 61.41 229 PRO A C 1
ATOM 1830 O O . PRO A 1 229 ? -52.759 -27.981 74.873 1.00 61.41 229 PRO A O 1
ATOM 1833 N N . GLU A 1 230 ? -52.912 -29.851 73.645 1.00 58.03 230 GLU A N 1
ATOM 1834 C CA . GLU A 1 230 ? -52.088 -29.357 72.542 1.00 58.03 230 GLU A CA 1
ATOM 1835 C C . GLU A 1 230 ? -53.041 -28.556 71.645 1.00 58.03 230 GLU A C 1
ATOM 1837 O O . GLU A 1 230 ? -53.712 -29.138 70.799 1.00 58.03 230 GLU A O 1
ATOM 1842 N N . ASP A 1 231 ? -53.207 -27.258 71.918 1.00 57.88 231 ASP A N 1
ATOM 1843 C CA . ASP A 1 231 ? -54.077 -26.393 71.113 1.00 57.88 231 ASP A CA 1
ATOM 1844 C C . ASP A 1 231 ? -53.499 -26.262 69.692 1.00 57.88 231 ASP A C 1
ATOM 1846 O O . ASP A 1 231 ? -52.609 -25.453 69.428 1.00 57.88 231 ASP A O 1
ATOM 1850 N N . ASP A 1 232 ? -54.000 -27.096 68.780 1.00 53.34 232 ASP A N 1
ATOM 1851 C CA . ASP A 1 232 ? -53.941 -26.907 67.332 1.00 53.34 232 ASP A CA 1
ATOM 1852 C C . ASP A 1 232 ? -55.175 -26.066 66.928 1.00 53.34 232 ASP A C 1
ATOM 1854 O O . ASP A 1 232 ? -56.149 -26.583 66.378 1.00 53.34 232 ASP A O 1
ATOM 1858 N N . GLU A 1 233 ? -55.195 -24.771 67.262 1.00 52.56 233 GLU A N 1
ATOM 1859 C CA . GLU A 1 233 ? -56.213 -23.857 66.724 1.00 52.56 233 GLU A CA 1
ATOM 1860 C C . GLU A 1 233 ? -55.860 -23.497 65.269 1.00 52.56 233 GLU A C 1
ATOM 1862 O O . GLU A 1 233 ? -55.037 -22.622 65.001 1.00 52.56 233 GLU A O 1
ATOM 1867 N N . GLU A 1 234 ? -56.492 -24.187 64.311 1.00 52.06 234 GLU A N 1
ATOM 1868 C CA . GLU A 1 234 ? -56.658 -23.683 62.945 1.00 52.06 234 GLU A CA 1
ATOM 1869 C C . GLU A 1 234 ? -57.629 -22.494 62.980 1.00 52.06 234 GLU A C 1
ATOM 1871 O O . GLU A 1 234 ? -58.851 -22.658 62.982 1.00 52.06 234 GLU A O 1
ATOM 1876 N N . ALA A 1 235 ? -57.080 -21.281 63.034 1.00 43.09 235 ALA A N 1
ATOM 1877 C CA . ALA A 1 235 ? -57.850 -20.067 62.817 1.00 43.09 235 ALA A CA 1
ATOM 1878 C C . ALA A 1 235 ? -58.203 -19.957 61.325 1.00 43.09 235 ALA A C 1
ATOM 1880 O O . ALA A 1 235 ? -57.359 -19.656 60.482 1.00 43.09 235 ALA A O 1
ATOM 1881 N N . ALA A 1 236 ? -59.468 -20.233 61.014 1.00 50.91 236 ALA A N 1
ATOM 1882 C CA . ALA A 1 236 ? -60.105 -19.802 59.784 1.00 50.91 236 ALA A CA 1
ATOM 1883 C C . ALA A 1 236 ? -60.179 -18.269 59.770 1.00 50.91 236 ALA A C 1
ATOM 1885 O O . ALA A 1 236 ? -60.751 -17.693 60.694 1.00 50.91 236 ALA A O 1
ATOM 1886 N N . GLU A 1 237 ? -59.676 -17.628 58.715 1.00 41.50 237 GLU A N 1
ATOM 1887 C CA . GLU A 1 237 ? -60.113 -16.277 58.362 1.00 41.50 237 GLU A CA 1
ATOM 1888 C C . GLU A 1 237 ? -60.647 -16.256 56.929 1.00 41.50 237 GLU A C 1
ATOM 1890 O O . GLU A 1 237 ? -59.973 -16.630 55.966 1.00 41.50 237 GLU A O 1
ATOM 1895 N N . GLU A 1 238 ? -61.926 -15.888 56.858 1.00 43.69 238 GLU A N 1
ATOM 1896 C CA . GLU A 1 238 ? -62.667 -15.516 55.664 1.00 43.69 238 GLU A CA 1
ATOM 1897 C C . GLU A 1 238 ? -62.229 -14.125 55.158 1.00 43.69 238 GLU A C 1
ATOM 1899 O O . GLU A 1 238 ? -61.635 -13.326 55.875 1.00 43.69 238 GLU A O 1
ATOM 1904 N N . GLU A 1 239 ? -62.548 -13.916 53.885 1.00 43.72 239 GLU A N 1
ATOM 1905 C CA . GLU A 1 239 ? -62.306 -12.819 52.942 1.00 43.72 239 GLU A CA 1
ATOM 1906 C C . GLU A 1 239 ? -62.358 -11.362 53.447 1.00 43.72 239 GLU A C 1
ATOM 1908 O O . GLU A 1 239 ? -63.245 -10.997 54.210 1.00 43.72 239 GLU A O 1
ATOM 1913 N N . GLU A 1 240 ? -61.547 -10.493 52.821 1.00 39.19 240 GLU A N 1
ATOM 1914 C CA . GLU A 1 240 ? -62.009 -9.175 52.344 1.00 39.19 240 GLU A CA 1
ATOM 1915 C C . GLU A 1 240 ? -61.448 -8.885 50.931 1.00 39.19 240 GLU A C 1
ATOM 1917 O O . GLU A 1 240 ? -60.250 -8.662 50.737 1.00 39.19 240 GLU A O 1
ATOM 1922 N N . GLU A 1 241 ? -62.340 -8.923 49.932 1.00 42.31 241 GLU A N 1
ATOM 1923 C CA . GLU A 1 241 ? -62.248 -8.157 48.682 1.00 42.31 241 GLU A CA 1
ATOM 1924 C C . GLU A 1 241 ? -62.513 -6.675 48.998 1.00 42.31 241 GLU A C 1
ATOM 1926 O O . GLU A 1 241 ? -63.579 -6.404 49.531 1.00 42.31 241 GLU A O 1
ATOM 1931 N N . GLU A 1 242 ? -61.653 -5.732 48.589 1.00 44.53 242 GLU A N 1
ATOM 1932 C CA . GLU A 1 242 ? -62.066 -4.404 48.081 1.00 44.53 242 GLU A CA 1
ATOM 1933 C C . GLU A 1 242 ? -60.972 -3.803 47.155 1.00 44.53 242 GLU A C 1
ATOM 1935 O O . GLU A 1 242 ? -59.796 -3.782 47.511 1.00 44.53 242 GLU A O 1
ATOM 1940 N N . GLU A 1 243 ? -61.429 -3.372 45.965 1.00 39.66 243 GLU A N 1
ATOM 1941 C CA . GLU A 1 243 ? -60.865 -2.510 44.882 1.00 39.66 243 GLU A CA 1
ATOM 1942 C C . GLU A 1 243 ? -59.355 -2.454 44.550 1.00 39.66 243 GLU A C 1
ATOM 1944 O O . GLU A 1 243 ? -58.541 -1.875 45.303 1.00 39.66 243 GLU A O 1
#

Secondary structure (DSSP, 8-state):
-PPEEEEEE-TTSS-TT-EEEEEES-S-S------SS---HHHHHHHHHSSTTHHHHHHHHHHHHHHHHHHHHHHHHHHHHHHHHHHHHHHHHHHHHHHHHHHHHHHHHHHHHHHHHHHHHHHHHHHHHHHHHHHHHHHHHHHHHHHHHHHHHHHHHHHHHHHHHHHHHHHHHHHHHSHHHHHHHHHHHHHHHHHHHHHHHHHHHHTT--TTS-TTSSHHHHHHHHHS---------------

Sequence (243 aa):
MSRFFYIKRDMKRRNIWRCEMSWRDNVYTFSPHTPERSPNLTSFLEAMRGGGLGGEVIKRLTQAQRVANETRSHYVEAMGHHVELMAQLEELRAIQDQENKAVEAVQEALRAQLATERAARATEEEAMRSELEAALNEKTAVEAKLEEAKSRAAEDAERLRGEVTNGWALGKEEFLKSPEFECLCVKKSVAYFRSGFEGCVAQFRANGYPEEEHPASFLDAKKALRDMPEDDEEAAEEEEEEE